Protein AF-0000000074485846 (afdb_homodimer)

Radius of gyration: 20.58 Å; Cα contacts (8 Å, |Δi|>4): 455; chains: 2; bounding box: 49×65×48 Å

Nearest PDB structures (foldseek):
  3ls1-assembly2_B  TM=1.974E-01  e=5.807E+00  Synechocystis sp. PCC 6803
  3ls1-assembly2_B  TM=1.988E-01  e=5.344E+00  Synechocystis sp. PCC 6803

Sequence (366 aa):
MVKEVTTKDNSEIVRFLRVGREAIFKAYTVAGTPKAINGLTEFRTAAMEQCPEAWKELEDTTAASRIPEGFSDVQAWTARGEEMFDTIYNRSATRLKTILSGIHPDLLPLILSESYGKVLSNGDALDLKDTELVMVAALKVQGGAVSKQVESHRRGAIRMGVSQAEVEAAEFIADQIVVRFVEMVKEVTTKDNSEIVRFLRVGREAIFKAYTVAGTPKAINGLTEFRTAAMEQCPEAWKELEDTTAASRIPEGFSDVQAWTARGEEMFDTIYNRSATRLKTILSGIHPDLLPLILSESYGKVLSNGDALDLKDTELVMVAALKVQGGAVSKQVESHRRGAIRMGVSQAEVEAAEFIADQIVVRFVE

Solvent-accessible surface area (backbone atoms only — not comparable to full-atom values): 18642 Å² total; per-residue (Å²): 110,70,74,71,43,64,77,51,57,60,71,55,39,29,49,50,51,47,35,52,53,47,48,45,56,56,37,20,52,55,54,1,42,60,56,27,51,52,51,33,46,53,50,48,53,52,34,51,73,70,38,43,66,36,45,49,50,45,58,75,73,51,69,62,77,76,69,72,89,46,47,66,49,53,52,52,26,28,50,45,5,46,53,49,49,41,59,40,41,45,92,48,29,67,59,51,51,52,52,38,40,68,56,36,53,46,48,41,61,43,44,29,34,49,44,26,11,60,44,52,55,47,46,85,69,43,43,58,45,58,42,30,48,46,49,28,24,56,36,50,53,69,40,76,90,41,45,69,58,26,52,49,34,46,54,16,19,44,69,60,66,39,49,70,67,57,52,50,49,39,47,49,52,25,53,54,49,41,54,63,66,75,94,110,69,75,71,44,65,78,48,57,59,70,57,38,28,49,50,51,47,33,52,53,47,49,45,58,56,38,21,54,55,52,2,43,60,56,28,52,53,50,34,47,52,50,47,52,50,36,51,72,73,40,44,66,37,44,49,50,45,58,74,73,53,69,62,77,77,71,72,90,46,45,66,49,53,52,52,27,27,51,46,6,45,53,50,50,39,58,39,41,46,92,48,28,66,60,52,50,52,50,37,41,67,55,36,53,46,47,40,60,44,43,29,34,48,44,27,11,59,46,50,56,47,46,85,69,42,42,57,45,58,42,31,48,46,49,27,26,57,35,51,52,69,40,75,89,41,45,69,59,27,52,50,33,47,55,16,18,43,68,60,66,40,50,71,66,56,53,51,48,40,47,50,55,25,52,54,49,41,54,63,66,75,94

pLDDT: mean 93.31, std 8.8, range [35.97, 98.5]

Structure (mmCIF, N/CA/C/O backbone):
data_AF-0000000074485846-model_v1
#
loop_
_entity.id
_entity.type
_entity.pdbx_description
1 p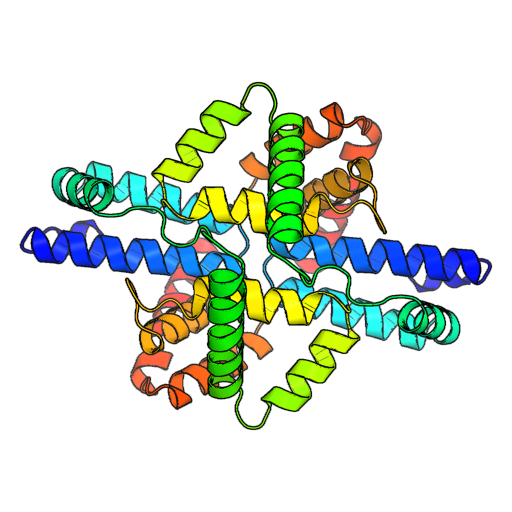olymer 'Carboxymuconolactone decarboxylase-like domain-containing protein'
#
loop_
_atom_site.group_PDB
_atom_site.id
_atom_site.type_symbol
_atom_site.label_atom_id
_atom_site.label_alt_id
_atom_site.label_comp_id
_atom_site.label_asym_id
_atom_site.label_entity_id
_atom_site.label_seq_id
_atom_site.pdbx_PDB_ins_code
_atom_site.Cartn_x
_atom_site.Cartn_y
_atom_site.Cartn_z
_atom_site.occupancy
_atom_site.B_iso_or_equiv
_atom_site.auth_seq_id
_atom_site.auth_comp_id
_atom_site.auth_asym_id
_atom_site.auth_atom_id
_atom_site.pdbx_PDB_model_num
ATOM 1 N N . MET A 1 1 ? -5.312 -15.352 -20.469 1 70.5 1 MET A N 1
ATOM 2 C CA . MET A 1 1 ? -4.203 -16.078 -19.844 1 70.5 1 MET A CA 1
ATOM 3 C C . MET A 1 1 ? -4.691 -17.344 -19.172 1 70.5 1 MET A C 1
ATOM 5 O O . MET A 1 1 ? -4.168 -18.438 -19.422 1 70.5 1 MET A O 1
ATOM 9 N N . VAL A 1 2 ? -5.734 -17.312 -18.406 1 68.06 2 VAL A N 1
ATOM 10 C CA . VAL A 1 2 ? -6.238 -18.469 -17.688 1 68.06 2 VAL A CA 1
ATOM 11 C C . VAL A 1 2 ? -6.727 -19.531 -18.688 1 68.06 2 VAL A C 1
ATOM 13 O O . VAL A 1 2 ? -6.426 -20.719 -18.547 1 68.06 2 VAL A O 1
ATOM 16 N N . LYS A 1 3 ? -7.379 -19.062 -19.719 1 72.06 3 LYS A N 1
ATOM 17 C CA . LYS A 1 3 ? -7.902 -19.984 -20.719 1 72.06 3 LYS A CA 1
ATOM 18 C C . LYS A 1 3 ? -6.777 -20.766 -21.391 1 72.06 3 LYS A C 1
ATOM 20 O O . LYS A 1 3 ? -6.941 -21.953 -21.688 1 72.06 3 LYS A O 1
ATOM 25 N N . GLU A 1 4 ? -5.633 -20.141 -21.5 1 73.12 4 GLU A N 1
ATOM 26 C CA . GLU A 1 4 ? -4.523 -20.766 -22.219 1 73.12 4 GLU A CA 1
ATOM 27 C C . GLU A 1 4 ? -3.871 -21.859 -21.375 1 73.12 4 GLU A C 1
ATOM 29 O O . GLU A 1 4 ? -3.307 -22.812 -21.922 1 73.12 4 GLU A O 1
ATOM 34 N N . VAL A 1 5 ? -3.996 -21.781 -20.078 1 76.38 5 VAL A N 1
ATOM 35 C CA . VAL A 1 5 ? -3.312 -22.719 -19.188 1 76.38 5 VAL A CA 1
ATOM 36 C C . VAL A 1 5 ? -4.203 -23.938 -18.938 1 76.38 5 VAL A C 1
ATOM 38 O O . VAL A 1 5 ? -3.725 -24.969 -18.484 1 76.38 5 VAL A O 1
ATOM 41 N N . THR A 1 6 ? -5.363 -23.891 -19.375 1 78.12 6 THR A N 1
ATOM 42 C CA . THR A 1 6 ? -6.312 -24.953 -19.062 1 78.12 6 THR A CA 1
ATOM 43 C C . THR A 1 6 ? -6.023 -26.203 -19.891 1 78.12 6 THR A C 1
ATOM 45 O O . THR A 1 6 ? -6.637 -27.25 -19.672 1 78.12 6 THR A O 1
ATOM 48 N N . THR A 1 7 ? -5.07 -26.062 -20.609 1 74.06 7 THR A N 1
ATOM 49 C CA . THR A 1 7 ? -4.707 -27.234 -21.406 1 74.06 7 THR A CA 1
ATOM 50 C C . THR A 1 7 ? -3.648 -28.078 -20.703 1 74.06 7 THR A C 1
ATOM 52 O O . THR A 1 7 ? -3.307 -29.172 -21.156 1 74.06 7 THR A O 1
ATOM 55 N N . LYS A 1 8 ? -3.299 -27.734 -19.562 1 81.75 8 LYS A N 1
ATOM 56 C CA . LYS A 1 8 ? -2.26 -28.406 -18.797 1 81.75 8 LYS A CA 1
ATOM 57 C C . LYS A 1 8 ? -2.867 -29.312 -17.734 1 81.75 8 LYS A C 1
ATOM 59 O O . LYS A 1 8 ? -4.086 -29.344 -17.562 1 81.75 8 LYS A O 1
ATOM 64 N N . ASP A 1 9 ? -2.041 -30.094 -17.234 1 86.5 9 AS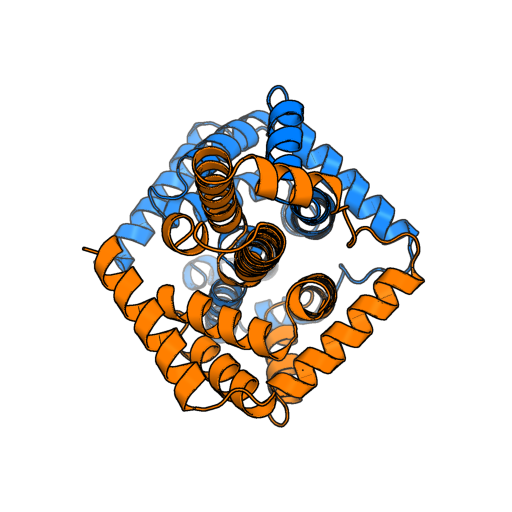P A N 1
ATOM 65 C CA . ASP A 1 9 ? -2.51 -30.906 -16.125 1 86.5 9 ASP A CA 1
ATOM 66 C C . ASP A 1 9 ? -2.906 -30.047 -14.938 1 86.5 9 ASP A C 1
ATOM 68 O O . ASP A 1 9 ? -2.516 -28.875 -14.859 1 86.5 9 ASP A O 1
ATOM 72 N N . ASN A 1 10 ? -3.715 -30.562 -14.125 1 89 10 ASN A N 1
ATOM 73 C CA . ASN A 1 10 ? -4.328 -29.828 -13.031 1 89 10 ASN A CA 1
ATOM 74 C C . ASN A 1 10 ? -3.273 -29.234 -12.094 1 89 10 ASN A C 1
ATOM 76 O O . ASN A 1 10 ? -3.416 -28.094 -11.633 1 89 10 ASN A O 1
ATOM 80 N N . SER A 1 11 ? -2.215 -30.016 -11.844 1 90.38 11 SER A N 1
ATOM 81 C CA . SER A 1 11 ? -1.17 -29.562 -10.938 1 90.38 11 SER A CA 1
ATOM 82 C C . SER A 1 11 ? -0.471 -28.312 -11.492 1 90.38 11 SER A C 1
ATOM 84 O O . SER A 1 11 ? -0.111 -27.406 -10.734 1 90.38 11 SER A O 1
ATOM 86 N N . GLU A 1 12 ? -0.355 -28.281 -12.742 1 92.38 12 GLU A N 1
ATOM 87 C CA . GLU A 1 12 ? 0.269 -27.141 -13.398 1 92.38 12 GLU A CA 1
ATOM 88 C C . GLU A 1 12 ? -0.651 -25.922 -13.367 1 92.38 12 GLU A C 1
ATOM 90 O O . GLU A 1 12 ? -0.185 -24.781 -13.234 1 92.38 12 GLU A O 1
ATOM 95 N N . ILE A 1 13 ? -1.937 -26.172 -13.555 1 94.94 13 ILE A N 1
ATOM 96 C CA . ILE A 1 13 ? -2.904 -25.094 -13.508 1 94.94 13 ILE A CA 1
ATOM 97 C C . ILE A 1 13 ? -2.93 -24.484 -12.109 1 94.94 13 ILE A C 1
ATOM 99 O O . ILE A 1 13 ? -2.922 -23.25 -11.953 1 94.94 13 ILE A O 1
ATOM 103 N N . VAL A 1 14 ? -2.893 -25.312 -11.094 1 96.5 14 VAL A N 1
ATOM 104 C CA . VAL A 1 14 ? -2.91 -24.844 -9.711 1 96.5 14 VAL A CA 1
ATOM 105 C C . VAL A 1 14 ? -1.665 -24 -9.438 1 96.5 14 VAL A C 1
ATOM 107 O O . VAL A 1 14 ? -1.748 -22.953 -8.797 1 96.5 14 VAL A O 1
ATOM 110 N N . ARG A 1 15 ? -0.553 -24.484 -9.938 1 94.69 15 ARG A N 1
ATOM 111 C CA . ARG A 1 15 ? 0.684 -23.734 -9.758 1 94.69 15 ARG A CA 1
ATOM 112 C C . ARG A 1 15 ? 0.602 -22.375 -10.438 1 94.69 15 ARG A C 1
ATOM 114 O O . ARG A 1 15 ? 1.011 -21.359 -9.859 1 94.69 15 ARG A O 1
ATOM 121 N N . PHE A 1 16 ? 0.062 -22.375 -11.664 1 94.88 16 PHE A N 1
ATOM 122 C CA . PHE A 1 16 ? -0.12 -21.125 -12.398 1 94.88 16 PHE A CA 1
ATOM 123 C C . PHE A 1 16 ? -1.014 -20.172 -11.617 1 94.88 16 PHE A C 1
ATOM 125 O O . PHE A 1 16 ? -0.704 -18.984 -11.492 1 94.88 16 PHE A O 1
ATOM 132 N N . LEU A 1 17 ? -2.07 -20.656 -11.094 1 97 17 LEU A N 1
ATOM 133 C CA . LEU A 1 17 ? -3.014 -19.828 -10.344 1 97 17 LEU A CA 1
ATOM 134 C C . LEU A 1 17 ? -2.373 -19.297 -9.07 1 97 17 LEU A C 1
ATOM 136 O O . LEU A 1 17 ? -2.586 -18.141 -8.711 1 97 17 LEU A O 1
ATOM 140 N N . ARG A 1 18 ? -1.585 -20.125 -8.445 1 97.19 18 ARG A N 1
ATOM 141 C CA . ARG A 1 18 ? -0.922 -19.734 -7.207 1 97.19 18 ARG A CA 1
ATOM 142 C C . ARG A 1 18 ? 0.069 -18.609 -7.457 1 97.19 18 ARG A C 1
ATOM 144 O O . ARG A 1 18 ? 0.065 -17.594 -6.742 1 97.19 18 ARG A O 1
ATOM 151 N N . VAL A 1 19 ? 0.835 -18.719 -8.508 1 96.88 19 VAL A N 1
ATOM 152 C CA . VAL A 1 19 ? 1.854 -17.734 -8.852 1 96.88 19 VAL A CA 1
ATOM 153 C C . VAL A 1 19 ? 1.186 -16.453 -9.344 1 96.88 19 VAL A C 1
ATOM 155 O O . VAL A 1 19 ? 1.565 -15.359 -8.938 1 96.88 19 VAL A O 1
ATOM 158 N N . GLY A 1 20 ? 0.189 -16.594 -10.172 1 96.69 20 GLY A N 1
ATOM 159 C CA . GLY A 1 20 ? -0.531 -15.438 -10.68 1 96.69 20 GLY A CA 1
ATOM 160 C C . GLY A 1 20 ? -1.223 -14.641 -9.594 1 96.69 20 GLY A C 1
ATOM 161 O O . GLY A 1 20 ? -1.132 -13.406 -9.57 1 96.69 20 GLY A O 1
ATOM 162 N N . ARG A 1 21 ? -1.886 -15.344 -8.688 1 97.94 21 ARG A N 1
ATOM 163 C CA . ARG A 1 21 ? -2.564 -14.695 -7.566 1 97.94 21 ARG A CA 1
ATOM 164 C C . ARG A 1 21 ? -1.571 -13.945 -6.688 1 97.94 21 ARG A C 1
ATOM 166 O O . ARG A 1 21 ? -1.832 -12.805 -6.281 1 97.94 21 ARG A O 1
ATOM 173 N N . GLU A 1 22 ? -0.448 -14.539 -6.473 1 98.12 22 GLU A N 1
ATOM 174 C CA . GLU A 1 22 ? 0.584 -13.922 -5.648 1 98.12 22 GLU A CA 1
ATOM 175 C C . GLU A 1 22 ? 1.186 -12.703 -6.34 1 98.12 22 GLU A C 1
ATOM 177 O O . GLU A 1 22 ? 1.478 -11.695 -5.691 1 98.12 22 GLU A O 1
ATOM 182 N N . ALA A 1 23 ? 1.355 -12.781 -7.633 1 97.88 23 ALA A N 1
ATOM 183 C CA . ALA A 1 23 ? 1.906 -11.664 -8.391 1 97.88 23 ALA A CA 1
ATOM 184 C C . ALA A 1 23 ? 1.012 -10.43 -8.273 1 97.88 23 ALA A C 1
ATOM 186 O O . ALA A 1 23 ? 1.493 -9.328 -7.992 1 97.88 23 ALA A O 1
ATOM 187 N N . ILE A 1 24 ? -0.252 -10.633 -8.445 1 97.81 24 ILE A N 1
ATOM 188 C CA . ILE A 1 24 ? -1.198 -9.523 -8.352 1 97.81 24 ILE A CA 1
ATOM 189 C C . ILE A 1 24 ? -1.234 -9 -6.918 1 97.81 24 ILE A C 1
ATOM 191 O O . ILE A 1 24 ? -1.237 -7.785 -6.695 1 97.81 24 ILE A O 1
ATOM 195 N N . PHE A 1 25 ? -1.202 -9.945 -6.008 1 98.44 25 PHE A N 1
ATOM 196 C CA . PHE A 1 25 ? -1.209 -9.586 -4.594 1 98.44 25 PHE A CA 1
ATOM 197 C C . PHE A 1 25 ? -0.006 -8.711 -4.254 1 98.44 25 PHE A C 1
ATOM 199 O O . PHE A 1 25 ? -0.15 -7.672 -3.609 1 98.44 25 PHE A O 1
ATOM 206 N N . LYS A 1 26 ? 1.17 -9.023 -4.707 1 98.25 26 LYS A N 1
ATOM 207 C CA . LYS A 1 26 ? 2.393 -8.289 -4.391 1 98.25 26 LYS A CA 1
ATOM 208 C C . LYS A 1 26 ? 2.391 -6.914 -5.043 1 98.25 26 LYS A C 1
ATOM 210 O O . LYS A 1 26 ? 2.996 -5.973 -4.523 1 98.25 26 LYS A O 1
ATOM 215 N N . ALA A 1 27 ? 1.638 -6.816 -6.125 1 96.94 27 ALA A N 1
ATOM 216 C CA . ALA A 1 27 ? 1.605 -5.562 -6.867 1 96.94 27 ALA A CA 1
ATOM 217 C C . ALA A 1 27 ? 0.884 -4.473 -6.074 1 96.94 27 ALA A C 1
ATOM 219 O O . ALA A 1 27 ? 0.996 -3.287 -6.391 1 96.94 27 ALA A O 1
ATOM 220 N N . TYR A 1 28 ? 0.146 -4.816 -5.031 1 96.62 28 TYR A N 1
ATOM 221 C CA . TYR A 1 28 ? -0.61 -3.807 -4.297 1 96.62 28 TYR A CA 1
ATOM 222 C C . TYR A 1 28 ? 0.322 -2.789 -3.65 1 96.62 28 TYR A C 1
ATOM 224 O O . TYR A 1 28 ? -0.061 -1.638 -3.434 1 96.62 28 TYR A O 1
ATOM 232 N N . THR A 1 29 ? 1.644 -3.197 -3.373 1 97.5 29 THR A N 1
ATOM 233 C CA . THR A 1 29 ? 2.6 -2.318 -2.709 1 97.5 29 THR A CA 1
ATOM 234 C C . THR A 1 29 ? 2.908 -1.101 -3.576 1 97.5 29 THR A C 1
ATOM 236 O O . THR A 1 29 ? 3.166 -0.012 -3.059 1 97.5 29 THR A O 1
ATOM 239 N N . VAL A 1 30 ? 2.781 -1.316 -4.918 1 97.38 30 VAL A N 1
ATOM 240 C CA . VAL A 1 30 ? 3.176 -0.209 -5.785 1 97.38 30 VAL A CA 1
ATOM 241 C C . VAL A 1 30 ? 1.946 0.355 -6.496 1 97.38 30 VAL A C 1
ATOM 243 O O . VAL A 1 30 ? 1.912 1.537 -6.844 1 97.38 30 VAL A O 1
ATOM 246 N N . ALA A 1 31 ? 0.892 -0.439 -6.645 1 95.44 31 ALA A N 1
ATOM 247 C CA . ALA A 1 31 ? -0.274 0.005 -7.402 1 95.44 31 ALA A CA 1
ATOM 248 C C . ALA A 1 31 ? -1.366 0.528 -6.477 1 95.44 31 ALA A C 1
ATOM 250 O O . ALA A 1 31 ? -2.291 1.213 -6.918 1 95.44 31 ALA A O 1
ATOM 251 N N . GLY A 1 32 ? -1.304 0.159 -5.16 1 96.62 32 GLY A N 1
ATOM 252 C CA . GLY A 1 32 ? -2.344 0.511 -4.207 1 96.62 32 GLY A CA 1
ATOM 253 C C . GLY A 1 32 ? -3.369 -0.59 -4.008 1 96.62 32 GLY A C 1
ATOM 254 O O . GLY A 1 32 ? -3.625 -1.378 -4.922 1 96.62 32 GLY A O 1
ATOM 255 N N . THR A 1 33 ? -4.02 -0.574 -2.867 1 97.56 33 THR A N 1
ATOM 256 C CA . THR A 1 33 ? -4.891 -1.652 -2.418 1 97.56 33 THR A CA 1
ATOM 257 C C . THR A 1 33 ? -6.113 -1.772 -3.324 1 97.56 33 THR A C 1
ATOM 259 O O . THR A 1 33 ? -6.488 -2.875 -3.729 1 97.56 33 THR A O 1
ATOM 262 N N . PRO A 1 34 ? -6.785 -0.707 -3.764 1 97.12 34 PRO A N 1
ATOM 263 C CA . PRO A 1 34 ? -8.016 -0.828 -4.551 1 97.12 34 PRO A CA 1
ATOM 264 C C . PRO A 1 34 ? -7.793 -1.552 -5.879 1 97.12 34 PRO A C 1
ATOM 266 O O . PRO A 1 34 ? -8.57 -2.436 -6.242 1 97.12 34 PRO A O 1
ATOM 269 N N . LYS A 1 35 ? -6.723 -1.2 -6.531 1 95.62 35 LYS A N 1
ATOM 270 C CA . LYS A 1 35 ? -6.469 -1.834 -7.82 1 95.62 35 LYS A CA 1
ATOM 271 C C . LYS A 1 35 ? -6.086 -3.303 -7.645 1 95.62 35 LYS A C 1
ATOM 273 O O . LYS A 1 35 ? -6.414 -4.137 -8.492 1 95.62 35 LYS A O 1
ATOM 278 N N . ALA A 1 36 ? -5.375 -3.582 -6.605 1 96.62 36 ALA A N 1
ATOM 279 C CA . ALA A 1 36 ? -5.07 -4.98 -6.309 1 96.62 36 ALA A CA 1
ATOM 280 C C . ALA A 1 36 ? -6.348 -5.773 -6.047 1 96.62 36 ALA A C 1
ATOM 282 O O . ALA A 1 36 ? -6.492 -6.902 -6.523 1 96.62 36 ALA A O 1
ATOM 283 N N . ILE A 1 37 ? -7.23 -5.207 -5.238 1 97.81 37 ILE A N 1
ATOM 284 C CA . ILE A 1 37 ? -8.508 -5.863 -4.969 1 97.81 37 ILE A CA 1
ATOM 285 C C . ILE A 1 37 ? -9.219 -6.152 -6.285 1 97.81 37 ILE A C 1
ATOM 287 O O . ILE A 1 37 ? -9.68 -7.273 -6.52 1 97.81 37 ILE A O 1
ATOM 291 N N . ASN A 1 38 ? -9.297 -5.172 -7.137 1 96.5 38 ASN A N 1
ATOM 292 C CA . ASN A 1 38 ? -9.984 -5.328 -8.414 1 96.5 38 ASN A CA 1
ATOM 293 C C . ASN A 1 38 ? -9.32 -6.395 -9.281 1 96.5 38 ASN A C 1
ATOM 295 O O . ASN A 1 38 ? -10 -7.227 -9.883 1 96.5 38 ASN A O 1
ATOM 299 N N . GLY A 1 39 ? -7.988 -6.34 -9.367 1 96.62 39 GLY A N 1
ATOM 300 C CA . GLY A 1 39 ? -7.258 -7.332 -10.141 1 96.62 39 GLY A CA 1
ATOM 301 C C . GLY A 1 39 ? -7.445 -8.742 -9.625 1 96.62 39 GLY A C 1
ATOM 302 O O . GLY A 1 39 ? -7.676 -9.672 -10.406 1 96.62 39 GLY A O 1
ATOM 303 N N . LEU A 1 40 ? -7.363 -8.898 -8.328 1 98 40 LEU A N 1
ATOM 304 C CA . LEU A 1 40 ? -7.527 -10.211 -7.707 1 98 40 LEU A CA 1
ATOM 305 C C . LEU A 1 40 ? -8.945 -10.727 -7.898 1 98 40 LEU A C 1
ATOM 307 O O . LEU A 1 40 ? -9.148 -11.93 -8.117 1 98 40 LEU A O 1
ATOM 311 N N . THR A 1 41 ? -9.898 -9.812 -7.793 1 97.56 41 THR A N 1
ATOM 312 C CA . THR A 1 41 ? -11.289 -10.188 -7.992 1 97.56 41 THR A CA 1
ATOM 313 C C . THR A 1 41 ? -11.516 -10.711 -9.406 1 97.56 41 THR A C 1
ATOM 315 O O . THR A 1 41 ? -12.141 -11.758 -9.594 1 97.56 41 THR A O 1
ATOM 318 N N . GLU A 1 42 ? -11.031 -9.984 -10.383 1 96.31 42 GLU A N 1
ATOM 319 C CA . GLU A 1 42 ? -11.164 -10.422 -11.766 1 96.31 42 GLU A CA 1
ATOM 320 C C . GLU A 1 42 ? -10.445 -11.75 -12 1 96.31 42 GLU A C 1
ATOM 322 O O . GLU A 1 42 ? -10.938 -12.602 -12.742 1 96.31 42 GLU A O 1
ATOM 327 N N . PHE A 1 43 ? -9.258 -11.898 -11.453 1 97 43 PHE A N 1
ATOM 328 C CA . PHE A 1 43 ? -8.484 -13.133 -11.578 1 97 43 PHE A CA 1
ATOM 329 C C . PHE A 1 43 ? -9.258 -14.312 -11.016 1 97 43 PHE A C 1
ATOM 331 O O . PHE A 1 43 ? -9.344 -15.367 -11.648 1 97 43 PHE A O 1
ATOM 338 N N . ARG A 1 44 ? -9.789 -14.148 -9.805 1 97.31 44 ARG A N 1
ATOM 339 C CA . ARG A 1 44 ? -10.586 -15.188 -9.18 1 97.31 44 ARG A CA 1
ATOM 340 C C . ARG A 1 44 ? -11.805 -15.539 -10.039 1 97.31 44 ARG A C 1
ATOM 342 O O . ARG A 1 44 ? -12.117 -16.719 -10.234 1 97.31 44 ARG A O 1
ATOM 349 N N . THR A 1 45 ? -12.477 -14.516 -10.508 1 96.94 45 THR A N 1
ATOM 350 C CA . THR A 1 45 ? -13.656 -14.734 -11.336 1 96.94 45 THR A CA 1
ATOM 351 C C . THR A 1 45 ? -13.305 -15.547 -12.578 1 96.94 45 THR A C 1
ATOM 353 O O . THR A 1 45 ? -13.992 -16.516 -12.898 1 96.94 45 THR A O 1
ATOM 356 N N . ALA A 1 46 ? -12.273 -15.188 -13.25 1 96.19 46 ALA A N 1
ATOM 357 C CA . ALA A 1 46 ? -11.828 -15.906 -14.438 1 96.19 46 ALA A CA 1
ATOM 358 C C . ALA A 1 46 ? -11.445 -17.344 -14.109 1 96.19 46 ALA A C 1
ATOM 360 O O . ALA A 1 46 ? -11.781 -18.266 -14.852 1 96.19 46 ALA A O 1
ATOM 361 N N . ALA A 1 47 ? -10.742 -17.531 -13.008 1 96.19 47 ALA A N 1
ATOM 362 C CA . ALA A 1 47 ? -10.312 -18.859 -12.602 1 96.19 47 ALA A CA 1
ATOM 363 C C . ALA A 1 47 ? -11.516 -19.75 -12.273 1 96.19 47 ALA A C 1
ATOM 365 O O . ALA A 1 47 ? -11.562 -20.906 -12.672 1 96.19 47 ALA A O 1
ATOM 366 N N . MET A 1 48 ? -12.438 -19.172 -11.57 1 95.44 48 MET A N 1
ATOM 367 C CA . MET A 1 48 ? -13.625 -19.922 -11.18 1 95.44 48 MET A CA 1
ATOM 368 C C . MET A 1 48 ? -14.445 -20.328 -12.406 1 95.44 48 MET A C 1
ATOM 370 O O . MET A 1 48 ? -15.078 -21.375 -12.414 1 95.44 48 MET A O 1
ATOM 374 N N . GLU A 1 49 ? -14.406 -19.562 -13.406 1 95.44 49 GLU A N 1
ATOM 375 C CA . GLU A 1 49 ? -15.148 -19.828 -14.633 1 95.44 49 GLU A CA 1
ATOM 376 C C . GLU A 1 49 ? -14.422 -20.859 -15.492 1 95.44 49 GLU A C 1
ATOM 378 O O . GLU A 1 49 ? -15.055 -21.75 -16.078 1 95.44 49 GLU A O 1
ATOM 383 N N . GLN A 1 50 ? -13.141 -20.812 -15.586 1 94.31 50 GLN A N 1
ATOM 384 C CA . GLN A 1 50 ? -12.398 -21.562 -16.594 1 94.31 50 GLN A CA 1
ATOM 385 C C . GLN A 1 50 ? -11.781 -22.828 -15.977 1 94.31 50 GLN A C 1
ATOM 387 O O . GLN A 1 50 ? -11.562 -23.812 -16.672 1 94.31 50 GLN A O 1
ATOM 392 N N . CYS A 1 51 ? -11.477 -22.797 -14.703 1 94.5 51 CYS A N 1
ATOM 393 C CA . CYS A 1 51 ? -10.828 -23.922 -14.039 1 94.5 51 CYS A CA 1
ATOM 394 C C . CYS A 1 51 ? -11.273 -24.031 -12.586 1 94.5 51 CYS A C 1
ATOM 396 O O . CYS A 1 51 ? -10.438 -24.016 -11.672 1 94.5 51 CYS A O 1
ATOM 398 N N . PRO A 1 52 ? -12.516 -24.281 -12.32 1 94.75 52 PRO A N 1
ATOM 399 C CA . PRO A 1 52 ? -13.086 -24.25 -10.969 1 94.75 52 PRO A CA 1
ATOM 400 C C . PRO A 1 52 ? -12.461 -25.281 -10.047 1 94.75 52 PRO A C 1
ATOM 402 O O . PRO A 1 52 ? -12.281 -25.031 -8.852 1 94.75 52 PRO A O 1
ATOM 405 N N . GLU A 1 53 ? -12.125 -26.375 -10.547 1 95.25 53 GLU A N 1
ATOM 406 C CA . GLU A 1 53 ? -11.547 -27.406 -9.711 1 95.25 53 GLU A CA 1
ATOM 407 C C . GLU A 1 53 ? -10.148 -27.016 -9.227 1 95.25 53 GLU A C 1
ATOM 409 O O . GLU A 1 53 ? -9.805 -27.219 -8.062 1 95.25 53 GLU A O 1
ATOM 414 N N . ALA A 1 54 ? -9.344 -26.469 -10.148 1 96.56 54 ALA A N 1
ATOM 415 C CA . ALA A 1 54 ? -8 -26.016 -9.797 1 96.56 54 ALA A CA 1
ATOM 416 C C . ALA A 1 54 ? -8.062 -24.875 -8.789 1 96.56 54 ALA A C 1
ATOM 418 O O . ALA A 1 54 ? -7.258 -24.828 -7.852 1 96.56 54 ALA A O 1
ATOM 419 N N . TRP A 1 55 ? -8.969 -23.984 -9.016 1 96.94 55 TRP A N 1
ATOM 420 C CA . TRP A 1 55 ? -9.117 -22.875 -8.078 1 96.94 55 TRP A CA 1
ATOM 421 C C . TRP A 1 55 ? -9.523 -23.375 -6.699 1 96.94 55 TRP A C 1
ATOM 423 O O . TRP A 1 55 ? -8.984 -22.922 -5.688 1 96.94 55 TRP A O 1
ATOM 433 N N . LYS A 1 56 ? -10.43 -24.281 -6.668 1 96.56 56 LYS A N 1
ATOM 434 C CA . LYS A 1 56 ? -10.867 -24.859 -5.398 1 96.56 56 LYS A CA 1
ATOM 435 C C . LYS A 1 56 ? -9.703 -25.531 -4.676 1 96.56 56 LYS A C 1
ATOM 437 O O . LYS A 1 56 ? -9.547 -25.375 -3.463 1 96.56 56 LYS A O 1
ATOM 442 N N . GLU A 1 57 ? -9.023 -26.25 -5.375 1 97.19 57 GLU A N 1
ATOM 443 C CA . GLU A 1 57 ? -7.848 -26.891 -4.793 1 97.19 57 GLU A CA 1
ATOM 444 C C . GLU A 1 57 ? -6.883 -25.859 -4.215 1 97.19 57 GLU A C 1
ATOM 446 O O . GLU A 1 57 ? -6.363 -26.031 -3.113 1 97.19 57 GLU A O 1
ATOM 451 N N . LEU A 1 58 ? -6.617 -24.797 -5 1 97.38 58 LEU A N 1
ATOM 452 C CA . LEU A 1 58 ? -5.758 -23.719 -4.523 1 97.38 58 LEU A CA 1
ATOM 453 C C . LEU A 1 58 ? -6.281 -23.141 -3.213 1 97.38 58 LEU A C 1
ATOM 455 O O . LEU A 1 58 ? -5.523 -22.969 -2.256 1 97.38 58 LEU A O 1
ATOM 459 N N . GLU A 1 59 ? -7.52 -22.828 -3.143 1 96.31 59 GLU A N 1
ATOM 460 C CA . GLU A 1 59 ? -8.133 -22.25 -1.959 1 96.31 59 GLU A CA 1
ATOM 461 C C . GLU A 1 59 ? -8.055 -23.188 -0.764 1 96.31 59 GLU A C 1
ATOM 463 O O . GLU A 1 59 ? -7.781 -22.75 0.358 1 96.31 59 GLU A O 1
ATOM 468 N N . ASP A 1 60 ? -8.211 -24.422 -1.016 1 96 60 ASP A N 1
ATOM 469 C CA . ASP A 1 60 ? -8.227 -25.422 0.045 1 96 60 ASP A CA 1
ATOM 470 C C . ASP A 1 60 ? -6.824 -25.656 0.608 1 96 60 ASP A C 1
ATOM 472 O O . ASP A 1 60 ? -6.672 -26.062 1.757 1 96 60 ASP A O 1
ATOM 476 N N . THR A 1 61 ? -5.859 -25.359 -0.217 1 95.12 61 THR A N 1
ATOM 477 C CA . THR A 1 61 ? -4.508 -25.734 0.183 1 95.12 61 THR A CA 1
ATOM 478 C C . THR A 1 61 ? -3.695 -24.5 0.566 1 95.12 61 THR A C 1
ATOM 480 O O . THR A 1 61 ? -2.5 -24.594 0.849 1 95.12 61 THR A O 1
ATOM 483 N N . THR A 1 62 ? -4.273 -23.375 0.489 1 95.5 62 THR A N 1
ATOM 484 C CA . THR A 1 62 ? -3.566 -22.156 0.839 1 95.5 62 THR A CA 1
ATOM 485 C C . THR A 1 62 ? -4.219 -21.469 2.041 1 95.5 62 THR A C 1
ATOM 487 O O . THR A 1 62 ? -5.426 -21.234 2.041 1 95.5 62 THR A O 1
ATOM 490 N N . ALA A 1 63 ? -3.469 -21.203 3.033 1 94.31 63 ALA A N 1
ATOM 491 C CA . ALA A 1 63 ? -3.916 -20.5 4.234 1 94.31 63 ALA A CA 1
ATOM 492 C C . ALA A 1 63 ? -3.178 -19.188 4.406 1 94.31 63 ALA A C 1
ATOM 494 O O . ALA A 1 63 ? -2.139 -18.953 3.779 1 94.31 63 ALA A O 1
ATOM 495 N N . ALA A 1 64 ? -3.797 -18.312 5.203 1 94.44 64 ALA A N 1
ATOM 496 C CA . ALA A 1 64 ? -3.096 -17.078 5.543 1 94.44 64 ALA A CA 1
ATOM 497 C C . ALA A 1 64 ? -1.748 -17.375 6.195 1 94.44 64 ALA A C 1
ATOM 499 O O . ALA A 1 64 ? -1.642 -18.266 7.039 1 94.44 64 ALA A O 1
ATOM 500 N N . SER A 1 65 ? -0.75 -16.703 5.758 1 93.94 65 SER A N 1
ATOM 501 C CA . SER A 1 65 ? 0.596 -17.016 6.227 1 93.94 65 SER A CA 1
ATOM 502 C C . SER A 1 65 ? 1.308 -15.766 6.727 1 93.94 65 SER A C 1
ATOM 504 O O . SER A 1 65 ? 2.424 -15.844 7.242 1 93.94 65 SER A O 1
ATOM 506 N N . ARG A 1 66 ? 0.621 -14.656 6.664 1 95.12 66 ARG A N 1
ATOM 507 C CA . ARG A 1 66 ? 1.28 -13.406 7.035 1 95.12 66 ARG A CA 1
ATOM 508 C C . ARG A 1 66 ? 0.616 -12.773 8.258 1 95.12 66 ARG A C 1
ATOM 510 O O . ARG A 1 66 ? 0.474 -11.555 8.328 1 95.12 66 ARG A O 1
ATOM 517 N N . ILE A 1 67 ? 0.093 -13.516 9.047 1 95.62 67 ILE A N 1
ATOM 518 C CA . ILE A 1 67 ? -0.378 -13.141 10.375 1 95.62 67 ILE A CA 1
ATOM 519 C C . ILE A 1 67 ? 0.654 -13.547 11.422 1 95.62 67 ILE A C 1
ATOM 521 O O . ILE A 1 67 ? 0.901 -14.734 11.633 1 95.62 67 ILE A O 1
ATOM 525 N N . PRO A 1 68 ? 1.233 -12.523 12.062 1 96.62 68 PRO A N 1
ATOM 526 C CA . PRO A 1 68 ? 2.281 -12.867 13.031 1 96.62 68 PRO A CA 1
ATOM 527 C C . PRO A 1 68 ? 1.732 -13.555 14.273 1 96.62 68 PRO A C 1
ATOM 529 O O . PRO A 1 68 ? 0.717 -13.125 14.828 1 96.62 68 PRO A O 1
ATOM 532 N N . GLU A 1 69 ? 2.4 -14.578 14.719 1 95.62 69 GLU A N 1
ATOM 533 C CA . GLU A 1 69 ? 2.033 -15.305 15.93 1 95.62 69 GLU A CA 1
ATOM 534 C C . GLU A 1 69 ? 2.773 -14.758 17.141 1 95.62 69 GLU A C 1
ATOM 536 O O . GLU A 1 69 ? 2.385 -15.016 18.281 1 95.62 69 GLU A O 1
ATOM 541 N N . GLY A 1 70 ? 3.795 -14.039 16.969 1 97.5 70 GLY A N 1
ATOM 542 C CA . GLY A 1 70 ? 4.602 -13.391 17.984 1 97.5 70 GLY A CA 1
ATOM 543 C C . GLY A 1 70 ? 5.484 -12.281 17.438 1 97.5 70 GLY A C 1
ATOM 544 O O . GLY A 1 70 ? 5.535 -12.07 16.219 1 97.5 70 GLY A O 1
ATOM 545 N N . PHE A 1 71 ? 6.133 -11.656 18.391 1 97.69 71 PHE A N 1
ATOM 546 C CA . PHE A 1 71 ? 6.953 -10.516 17.984 1 97.69 71 PHE A CA 1
ATOM 547 C C . PHE A 1 71 ? 8.148 -10.977 17.156 1 97.69 71 PHE A C 1
ATOM 549 O O . PHE A 1 71 ? 8.641 -10.242 16.312 1 97.69 71 PHE A O 1
ATOM 556 N N . SER A 1 72 ? 8.617 -12.156 17.406 1 97.69 72 SER A N 1
ATOM 557 C CA . SER A 1 72 ? 9.742 -12.711 16.656 1 97.69 72 SER A CA 1
ATOM 558 C C . SER A 1 72 ? 9.414 -12.797 15.164 1 97.69 72 SER A C 1
ATOM 560 O O . SER A 1 72 ? 10.297 -12.641 14.32 1 97.69 72 SER A O 1
ATOM 562 N N . ASP A 1 73 ? 8.172 -13.102 14.789 1 97.38 73 ASP A N 1
ATOM 563 C CA . ASP A 1 73 ? 7.762 -13.109 13.383 1 97.38 73 ASP A CA 1
ATOM 564 C C . ASP A 1 73 ? 7.93 -11.734 12.758 1 97.38 73 ASP A C 1
ATOM 566 O O . ASP A 1 73 ? 8.453 -11.609 11.648 1 97.38 73 ASP A O 1
ATOM 570 N N . VAL A 1 74 ? 7.492 -10.734 13.5 1 96.94 74 VAL A N 1
ATOM 571 C CA . VAL A 1 74 ? 7.582 -9.352 13.039 1 96.94 74 VAL A CA 1
ATOM 572 C C . VAL A 1 74 ? 9.047 -8.977 12.805 1 96.94 74 VAL A C 1
ATOM 574 O O . VAL A 1 74 ? 9.383 -8.383 11.773 1 96.94 74 VAL A O 1
ATOM 577 N N . GLN A 1 75 ? 9.875 -9.336 13.742 1 97.81 75 GLN A N 1
ATOM 578 C CA . GLN A 1 75 ? 11.297 -9.047 13.648 1 97.81 75 GLN A CA 1
ATOM 579 C C . GLN A 1 75 ? 11.93 -9.789 12.477 1 97.81 75 GLN A C 1
ATOM 581 O O . GLN A 1 75 ? 12.734 -9.219 11.734 1 97.81 75 GLN A O 1
ATOM 586 N N . ALA A 1 76 ? 11.594 -11.023 12.328 1 97.81 76 ALA A N 1
ATOM 587 C CA . ALA A 1 76 ? 12.141 -11.836 11.242 1 97.81 76 ALA A CA 1
ATOM 588 C C . ALA A 1 76 ? 11.727 -11.273 9.875 1 97.81 76 ALA A C 1
ATOM 590 O O . ALA A 1 76 ? 12.539 -11.227 8.953 1 97.81 76 ALA A O 1
ATOM 591 N N . TRP A 1 77 ? 10.477 -10.906 9.75 1 97.06 77 TRP A N 1
ATOM 592 C CA . TRP A 1 77 ? 9.992 -10.336 8.492 1 97.06 77 TRP A CA 1
ATOM 593 C C . TRP A 1 77 ? 10.688 -9.016 8.195 1 97.06 77 TRP A C 1
ATOM 595 O O . TRP A 1 77 ? 11.07 -8.758 7.051 1 97.06 77 TRP A O 1
ATOM 605 N N . THR A 1 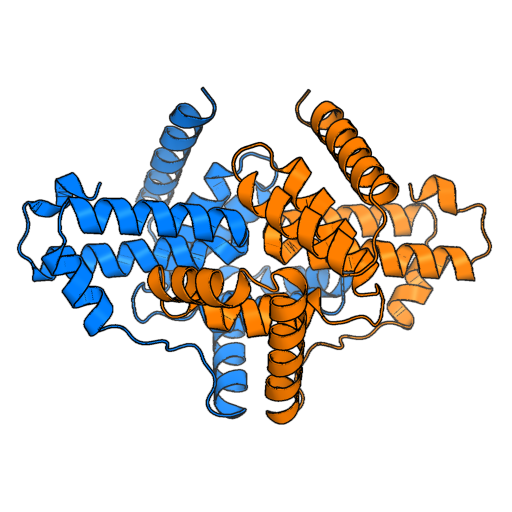78 ? 10.828 -8.203 9.227 1 97.19 78 THR A N 1
ATOM 606 C CA . THR A 1 78 ? 11.523 -6.938 9.023 1 97.19 78 THR A CA 1
ATOM 607 C C . THR A 1 78 ? 12.961 -7.168 8.578 1 97.19 78 THR A C 1
ATOM 609 O O . THR A 1 78 ? 13.461 -6.477 7.688 1 97.19 78 THR A O 1
ATOM 612 N N . ALA A 1 79 ? 13.609 -8.133 9.18 1 98 79 ALA A N 1
ATOM 613 C CA . ALA A 1 79 ? 14.992 -8.453 8.836 1 98 79 ALA A CA 1
ATOM 614 C C . ALA A 1 79 ? 15.117 -8.906 7.387 1 98 79 ALA A C 1
ATOM 616 O O . ALA A 1 79 ? 16.016 -8.477 6.668 1 98 79 ALA A O 1
ATOM 617 N N . ARG A 1 80 ? 14.273 -9.703 6.953 1 97.06 80 ARG A N 1
ATOM 618 C CA . ARG A 1 80 ? 14.367 -10.164 5.57 1 97.06 80 ARG A CA 1
ATOM 619 C C . ARG A 1 80 ? 14.008 -9.047 4.598 1 97.06 80 ARG A C 1
ATOM 621 O O . ARG A 1 80 ? 14.539 -8.992 3.484 1 97.06 80 ARG A O 1
ATOM 628 N N . GLY A 1 81 ? 13.055 -8.172 5.016 1 97.25 81 GLY A N 1
ATOM 629 C CA . GLY A 1 81 ? 12.766 -7.004 4.203 1 97.25 81 GLY A CA 1
ATOM 630 C C . GLY A 1 81 ? 13.969 -6.102 4 1 97.25 81 GLY A C 1
ATOM 631 O O . GLY A 1 81 ? 14.211 -5.625 2.889 1 97.25 81 GLY A O 1
ATOM 632 N N . GLU A 1 82 ? 14.688 -5.914 5.066 1 97.56 82 GLU A N 1
ATOM 633 C CA . GLU A 1 82 ? 15.898 -5.102 4.992 1 97.56 82 GLU A CA 1
ATOM 634 C C . GLU A 1 82 ? 16.938 -5.746 4.082 1 97.56 82 GLU A C 1
ATOM 636 O O . GLU A 1 82 ? 17.609 -5.059 3.301 1 97.56 82 GLU A O 1
ATOM 641 N N . GLU A 1 83 ? 17.094 -7.012 4.207 1 96.88 83 GLU A N 1
ATOM 642 C CA . GLU A 1 83 ? 18.047 -7.738 3.369 1 96.88 83 GLU A CA 1
ATOM 643 C C . GLU A 1 83 ? 17.688 -7.617 1.892 1 96.88 83 GLU A C 1
ATOM 645 O O . GLU A 1 83 ? 18.547 -7.383 1.05 1 96.88 83 GLU A O 1
ATOM 650 N N . MET A 1 84 ? 16.422 -7.824 1.611 1 96.12 84 MET A N 1
ATOM 651 C CA . MET A 1 84 ? 15.992 -7.715 0.221 1 96.12 84 MET A CA 1
ATOM 652 C C . MET A 1 84 ? 16.203 -6.297 -0.303 1 96.12 84 MET A C 1
ATOM 654 O O . MET A 1 84 ? 16.672 -6.105 -1.423 1 96.12 84 MET A O 1
ATOM 658 N N . PHE A 1 85 ? 15.812 -5.301 0.499 1 97.75 85 PHE A N 1
ATOM 659 C CA . PHE A 1 85 ? 15.992 -3.898 0.136 1 97.75 85 PHE A CA 1
ATOM 660 C C . PHE A 1 85 ? 17.453 -3.607 -0.192 1 97.75 85 PHE A C 1
ATOM 662 O O . PHE A 1 85 ? 17.75 -3.012 -1.229 1 97.75 85 PHE A O 1
ATOM 669 N N . ASP A 1 86 ? 18.328 -4.059 0.628 1 96.69 86 ASP A N 1
ATOM 670 C CA . ASP A 1 86 ? 19.766 -3.83 0.447 1 96.69 86 ASP A CA 1
ATOM 671 C C . ASP A 1 86 ? 20.266 -4.527 -0.81 1 96.69 86 ASP A C 1
ATOM 673 O O . ASP A 1 86 ? 21.156 -4.016 -1.493 1 96.69 86 ASP A O 1
ATOM 677 N N . THR A 1 87 ? 19.75 -5.664 -1.082 1 93.31 87 THR A N 1
ATOM 678 C CA . THR A 1 87 ? 20.141 -6.398 -2.281 1 93.31 87 THR A CA 1
ATOM 679 C C . THR A 1 87 ? 19.688 -5.664 -3.537 1 93.31 87 THR A C 1
ATOM 681 O O . THR A 1 87 ? 20.453 -5.508 -4.488 1 93.31 87 THR A O 1
ATOM 684 N N . ILE A 1 88 ? 18.5 -5.195 -3.531 1 93.88 88 ILE A N 1
ATOM 685 C CA . ILE A 1 88 ? 17.906 -4.551 -4.691 1 93.88 88 ILE A CA 1
ATOM 686 C C . ILE A 1 88 ? 18.625 -3.234 -4.98 1 93.88 88 ILE A C 1
ATOM 688 O O . ILE A 1 88 ? 18.938 -2.932 -6.137 1 93.88 88 ILE A O 1
ATOM 692 N N . TYR A 1 89 ? 18.906 -2.535 -3.986 1 95.06 89 TYR A N 1
ATOM 693 C CA . TYR A 1 89 ? 19.375 -1.174 -4.215 1 95.06 89 TYR A CA 1
ATOM 694 C C . TYR A 1 89 ? 20.891 -1.086 -4.062 1 95.06 89 TYR A C 1
ATOM 696 O O . TYR A 1 89 ? 21.516 -0.139 -4.543 1 95.06 89 TYR A O 1
ATOM 704 N N . ASN A 1 90 ? 21.438 -2.021 -3.367 1 93.81 90 ASN A N 1
ATOM 705 C CA . ASN A 1 90 ? 22.875 -2.195 -3.268 1 93.81 90 ASN A CA 1
ATOM 706 C C . ASN A 1 90 ? 23.578 -0.887 -2.904 1 93.81 90 ASN A C 1
ATOM 708 O O . ASN A 1 90 ? 23.344 -0.328 -1.832 1 93.81 90 ASN A O 1
ATOM 712 N N . ARG A 1 91 ? 24.281 -0.28 -3.887 1 91.69 91 ARG A N 1
ATOM 713 C CA . ARG A 1 91 ? 25.125 0.885 -3.625 1 91.69 91 ARG A CA 1
ATOM 714 C C . ARG A 1 91 ? 24.266 2.105 -3.279 1 91.69 91 ARG A C 1
ATOM 716 O O . ARG A 1 91 ? 24.734 3.014 -2.588 1 91.69 91 ARG A O 1
ATOM 723 N N . SER A 1 92 ? 23 2.094 -3.746 1 94.12 92 SER A N 1
ATOM 724 C CA . SER A 1 92 ? 22.141 3.248 -3.525 1 94.12 92 SER A CA 1
ATOM 725 C C . SER A 1 92 ? 21.297 3.068 -2.273 1 94.12 92 SER A C 1
ATOM 727 O O . SER A 1 92 ? 20.5 3.953 -1.916 1 94.12 92 SER A O 1
ATOM 729 N N . ALA A 1 93 ? 21.453 1.968 -1.604 1 96.19 93 ALA A N 1
ATOM 730 C CA . ALA A 1 93 ? 20.562 1.623 -0.493 1 96.19 93 ALA A CA 1
ATOM 731 C C . ALA A 1 93 ? 20.641 2.672 0.613 1 96.19 93 ALA A C 1
ATOM 733 O O . ALA A 1 93 ? 19.609 3.15 1.095 1 96.19 93 ALA A O 1
ATOM 734 N N . THR A 1 94 ? 21.812 3.053 1.02 1 96.62 94 THR A N 1
ATOM 735 C CA . THR A 1 94 ? 22 4.004 2.109 1 96.62 94 THR A CA 1
ATOM 736 C C . THR A 1 94 ? 21.406 5.359 1.754 1 96.62 94 THR A C 1
ATOM 738 O O . THR A 1 94 ? 20.719 5.973 2.574 1 96.62 94 THR A O 1
ATOM 741 N N . ARG A 1 95 ? 21.688 5.793 0.594 1 96.31 95 ARG A N 1
ATOM 742 C CA . ARG A 1 95 ? 21.141 7.07 0.136 1 96.31 95 ARG A CA 1
ATOM 743 C C . ARG A 1 95 ? 19.609 7.039 0.104 1 96.31 95 ARG A C 1
ATOM 745 O O . ARG A 1 95 ? 18.953 7.984 0.542 1 96.31 95 ARG A O 1
ATOM 752 N N . LEU A 1 96 ? 19.031 6.008 -0.454 1 96.44 96 LEU A N 1
ATOM 753 C CA . LEU A 1 96 ? 17.578 5.883 -0.54 1 96.44 96 LEU A CA 1
ATOM 754 C C . LEU A 1 96 ? 16.953 5.836 0.851 1 96.44 96 LEU A C 1
ATOM 756 O O . LEU A 1 96 ? 15.898 6.422 1.081 1 96.44 96 LEU A O 1
ATOM 760 N N . LYS A 1 97 ? 17.594 5.113 1.751 1 97.75 97 LYS A N 1
ATOM 761 C CA . LYS A 1 97 ? 17.109 5.07 3.125 1 97.75 97 LYS A CA 1
ATOM 762 C C . LYS A 1 97 ? 17.094 6.461 3.752 1 97.75 97 LYS A C 1
ATOM 764 O O . LYS A 1 97 ? 16.156 6.824 4.457 1 97.75 97 LYS A O 1
ATOM 769 N N . THR A 1 98 ? 18.094 7.234 3.508 1 96.88 98 THR A N 1
ATOM 770 C CA . THR A 1 98 ? 18.188 8.602 4.016 1 96.88 98 THR A CA 1
ATOM 771 C C . THR A 1 98 ? 17.062 9.461 3.438 1 96.88 98 THR A C 1
ATOM 773 O O . THR A 1 98 ? 16.422 10.219 4.164 1 96.88 98 THR A O 1
ATOM 776 N N . ILE A 1 99 ? 16.812 9.32 2.148 1 96.19 99 ILE A N 1
ATOM 777 C CA . ILE A 1 99 ? 15.781 10.094 1.474 1 96.19 99 ILE A CA 1
ATOM 778 C C . ILE A 1 99 ? 14.414 9.734 2.057 1 96.19 99 ILE A C 1
ATOM 780 O O . ILE A 1 99 ? 13.648 10.625 2.438 1 96.19 99 ILE A O 1
ATOM 784 N N . LEU A 1 100 ? 14.141 8.469 2.168 1 97.69 100 LEU A N 1
ATOM 785 C CA . LEU A 1 100 ? 12.844 8 2.648 1 97.69 100 LEU A CA 1
ATOM 786 C C . LEU A 1 100 ? 12.609 8.445 4.09 1 97.69 100 LEU A C 1
ATOM 788 O O . LEU A 1 100 ? 11.5 8.859 4.441 1 97.69 100 LEU A O 1
ATOM 792 N N . SER A 1 101 ? 13.648 8.383 4.906 1 96.62 101 SER A N 1
ATOM 793 C CA . SER A 1 101 ? 13.539 8.797 6.301 1 96.62 101 SER A CA 1
ATOM 794 C C . SER A 1 101 ? 13.344 10.305 6.414 1 96.62 101 SER A C 1
ATOM 796 O O . SER A 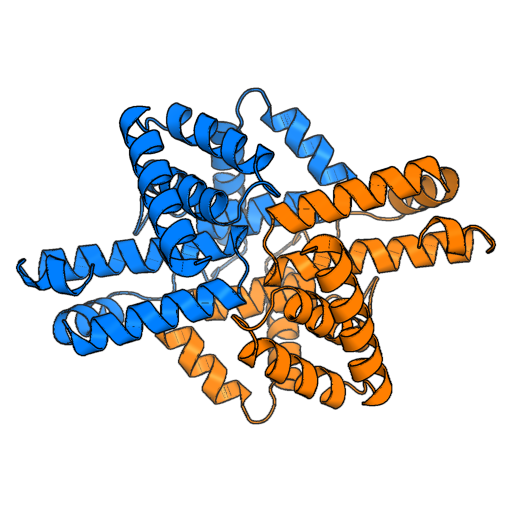1 101 ? 12.734 10.789 7.371 1 96.62 101 SER A O 1
ATOM 798 N N . GLY A 1 102 ? 13.805 11.016 5.449 1 95.5 102 GLY A N 1
ATOM 799 C CA . GLY A 1 102 ? 13.742 12.469 5.473 1 95.5 102 GLY A CA 1
ATOM 800 C C . GLY A 1 102 ? 12.391 13.008 5.047 1 95.5 102 GLY A C 1
ATOM 801 O O . GLY A 1 102 ? 11.992 14.102 5.469 1 95.5 102 GLY A O 1
ATOM 802 N N . ILE A 1 103 ? 11.664 12.32 4.25 1 97.06 103 ILE A N 1
ATOM 803 C CA . ILE A 1 103 ? 10.406 12.852 3.736 1 97.06 103 ILE A CA 1
ATOM 804 C C . ILE A 1 103 ? 9.281 12.562 4.73 1 97.06 103 ILE A C 1
ATOM 806 O O . ILE A 1 103 ? 8.32 13.328 4.828 1 97.06 103 ILE A O 1
ATOM 810 N N . HIS A 1 104 ? 9.359 11.539 5.465 1 98 104 HIS A N 1
ATOM 811 C CA . HIS A 1 104 ? 8.453 11.18 6.551 1 98 104 HIS A CA 1
ATOM 812 C C . HIS A 1 104 ? 9.078 10.133 7.469 1 98 104 HIS A C 1
ATOM 814 O O . HIS A 1 104 ? 9.547 9.094 7.004 1 98 104 HIS A O 1
ATOM 820 N N . PRO A 1 105 ? 8.992 10.32 8.75 1 97.5 105 PRO A N 1
ATOM 821 C CA . PRO A 1 105 ? 9.758 9.445 9.641 1 97.5 105 PRO A CA 1
ATOM 822 C C . PRO A 1 105 ? 9.227 8.016 9.664 1 97.5 105 PRO A C 1
ATOM 824 O O . PRO A 1 105 ? 9.969 7.086 10.008 1 97.5 105 PRO A O 1
ATOM 827 N N . ASP A 1 106 ? 8.008 7.766 9.297 1 98 106 ASP A N 1
ATOM 828 C CA . ASP A 1 106 ? 7.426 6.43 9.367 1 98 106 ASP A CA 1
ATOM 829 C C . ASP A 1 106 ? 7.535 5.719 8.016 1 98 106 ASP A C 1
ATOM 831 O O . ASP A 1 106 ? 7.23 4.527 7.914 1 98 106 ASP A O 1
ATOM 835 N N . LEU A 1 107 ? 7.941 6.406 6.969 1 98.25 107 LEU A N 1
ATOM 836 C CA . LEU A 1 107 ? 7.883 5.852 5.621 1 98.25 107 LEU A CA 1
ATOM 837 C C . LEU A 1 107 ? 8.859 4.688 5.473 1 98.25 107 LEU A C 1
ATOM 839 O O . LEU A 1 107 ? 8.453 3.584 5.094 1 98.25 107 LEU A O 1
ATOM 843 N N . LEU A 1 108 ? 10.094 4.898 5.828 1 97.75 108 LEU A N 1
ATOM 844 C CA . LEU A 1 108 ? 11.102 3.854 5.652 1 97.75 108 LEU A CA 1
ATOM 845 C C . LEU A 1 108 ? 10.766 2.631 6.5 1 97.75 108 LEU A C 1
ATOM 847 O O . LEU A 1 108 ? 10.75 1.506 5.992 1 97.75 108 LEU A O 1
ATOM 851 N N . PRO A 1 109 ? 10.453 2.799 7.77 1 96.88 109 PRO A N 1
ATOM 852 C CA . PRO A 1 109 ? 10.102 1.621 8.562 1 96.88 109 PRO A CA 1
ATOM 853 C C . PRO A 1 109 ? 8.93 0.834 7.977 1 96.88 109 PRO A C 1
ATOM 855 O O . PRO A 1 109 ? 8.945 -0.4 7.992 1 96.88 109 PRO A O 1
ATOM 858 N N . LEU A 1 110 ? 7.965 1.495 7.469 1 96.94 110 LEU A N 1
ATOM 859 C CA . LEU A 1 110 ? 6.805 0.821 6.895 1 96.94 110 LEU A CA 1
ATOM 860 C C . LEU A 1 110 ? 7.184 0.085 5.613 1 96.94 110 LEU A C 1
ATOM 862 O O . LEU A 1 110 ? 6.762 -1.054 5.398 1 96.94 110 LEU A O 1
ATOM 866 N N . ILE A 1 111 ? 7.949 0.758 4.785 1 97.81 111 ILE A N 1
ATOM 867 C CA . ILE A 1 111 ? 8.391 0.132 3.541 1 97.81 111 ILE A CA 1
ATOM 868 C C . ILE A 1 111 ? 9.18 -1.138 3.855 1 97.81 111 ILE A C 1
ATOM 870 O O . ILE A 1 111 ? 8.914 -2.197 3.281 1 97.81 111 ILE A O 1
ATOM 874 N N . LEU A 1 112 ? 10.094 -1.096 4.797 1 97.5 112 LEU A N 1
ATOM 875 C CA . LEU A 1 112 ? 10.969 -2.225 5.105 1 97.5 112 LEU A CA 1
ATOM 876 C C . LEU A 1 112 ? 10.18 -3.35 5.77 1 97.5 112 LEU A C 1
ATOM 878 O O . LEU A 1 112 ? 10.336 -4.52 5.414 1 97.5 112 LEU A O 1
ATOM 882 N N . SER A 1 113 ? 9.367 -3.014 6.672 1 96.25 113 SER A N 1
ATOM 883 C CA . SER A 1 113 ? 8.688 -4.043 7.453 1 96.25 113 SER A CA 1
ATOM 884 C C . SER A 1 113 ? 7.477 -4.59 6.703 1 96.25 113 SER A C 1
ATOM 886 O O . SER A 1 113 ? 7.254 -5.801 6.676 1 96.25 113 SER A O 1
ATOM 888 N N . GLU A 1 114 ? 6.684 -3.689 6.086 1 95.31 114 GLU A N 1
ATOM 889 C CA . GLU A 1 114 ? 5.402 -4.109 5.523 1 95.31 114 GLU A CA 1
ATOM 890 C C . GLU A 1 114 ? 5.543 -4.488 4.051 1 95.31 114 GLU A C 1
ATOM 892 O O . GLU A 1 114 ? 5.262 -5.625 3.668 1 95.31 114 GLU A O 1
ATOM 897 N N . SER A 1 115 ? 6.07 -3.602 3.258 1 97.06 115 SER A N 1
ATOM 898 C CA . SER A 1 115 ? 6.16 -3.867 1.826 1 97.06 115 SER A CA 1
ATOM 899 C C . SER A 1 115 ? 7.207 -4.934 1.524 1 97.06 115 SER A C 1
ATOM 901 O O . SER A 1 115 ? 6.883 -5.988 0.969 1 97.06 115 SER A O 1
ATOM 903 N N . TYR A 1 116 ? 8.406 -4.68 1.979 1 98 116 TYR A N 1
ATOM 904 C CA . TYR A 1 116 ? 9.484 -5.625 1.677 1 98 116 TYR A CA 1
ATOM 905 C C . TYR A 1 116 ? 9.43 -6.824 2.611 1 98 116 TYR A C 1
ATOM 907 O O . TYR A 1 116 ? 9.523 -7.973 2.166 1 98 116 TYR A O 1
ATOM 915 N N . GLY A 1 117 ? 9.305 -6.648 3.855 1 97.31 117 GLY A N 1
ATOM 916 C CA . GLY A 1 117 ? 9.391 -7.699 4.855 1 97.31 117 GLY A CA 1
ATOM 917 C C . GLY A 1 117 ? 8.242 -8.688 4.781 1 97.31 117 GLY A C 1
ATOM 918 O O . GLY A 1 117 ? 8.461 -9.883 4.555 1 97.31 117 GLY A O 1
ATOM 919 N N . LYS A 1 118 ? 7.047 -8.211 4.867 1 96.25 118 LYS A N 1
ATOM 920 C CA . LYS A 1 118 ? 5.871 -9.078 4.938 1 96.25 118 LYS A CA 1
ATOM 921 C C . LYS A 1 118 ? 5.457 -9.562 3.553 1 96.25 118 LYS A C 1
ATOM 923 O O . LYS A 1 118 ? 4.984 -10.688 3.4 1 96.25 118 LYS A O 1
ATOM 928 N N . VAL A 1 119 ? 5.727 -8.789 2.545 1 97.94 119 VAL A N 1
ATOM 929 C CA . VAL A 1 119 ? 5.07 -9.086 1.273 1 97.94 119 VAL A CA 1
ATOM 930 C C . VAL A 1 119 ? 6.117 -9.508 0.24 1 97.94 119 VAL A C 1
ATOM 932 O O . VAL A 1 119 ? 6.168 -10.672 -0.166 1 97.94 119 VAL A O 1
ATOM 935 N N . LEU A 1 120 ? 7.02 -8.672 -0.09 1 98 120 LEU A N 1
ATOM 936 C CA . LEU A 1 120 ? 7.859 -8.875 -1.268 1 98 120 LEU A CA 1
ATOM 937 C C . LEU A 1 120 ? 8.914 -9.938 -1.007 1 98 120 LEU A C 1
ATOM 939 O O . LEU A 1 120 ? 9.289 -10.688 -1.914 1 98 120 LEU A O 1
ATOM 943 N N . SER A 1 121 ? 9.375 -10.062 0.185 1 97.44 121 SER A N 1
ATOM 944 C CA . SER A 1 121 ? 10.453 -10.992 0.476 1 97.44 121 SER A CA 1
ATOM 945 C C . SER A 1 121 ? 9.906 -12.391 0.773 1 97.44 121 SER A C 1
ATOM 947 O O . SER A 1 121 ? 10.68 -13.328 0.989 1 97.44 121 SER A O 1
ATOM 949 N N . ASN A 1 122 ? 8.609 -12.523 0.88 1 96.94 122 ASN A N 1
ATOM 950 C CA . ASN A 1 122 ? 8.031 -13.852 0.99 1 96.94 122 ASN A CA 1
ATOM 951 C C . ASN A 1 122 ? 8.125 -14.617 -0.328 1 96.94 122 ASN A C 1
ATOM 953 O O . ASN A 1 122 ? 7.449 -14.273 -1.299 1 96.94 122 ASN A O 1
ATOM 957 N N . GLY A 1 123 ? 8.977 -15.68 -0.346 1 95.75 123 GLY A N 1
ATOM 958 C CA . GLY A 1 123 ? 9.266 -16.391 -1.582 1 95.75 123 GLY A CA 1
ATOM 959 C C . GLY A 1 123 ? 8.516 -17.703 -1.707 1 95.75 123 GLY A C 1
ATOM 960 O O . GLY A 1 123 ? 8.875 -18.547 -2.523 1 95.75 123 GLY A O 1
ATOM 961 N N . ASP A 1 124 ? 7.441 -17.875 -0.935 1 95.38 124 ASP A N 1
ATOM 962 C CA . ASP A 1 124 ? 6.766 -19.172 -0.878 1 95.38 124 ASP A CA 1
ATOM 963 C C . ASP A 1 124 ? 6.09 -19.5 -2.207 1 95.38 124 ASP A C 1
ATOM 965 O O . ASP A 1 124 ? 6.246 -20.609 -2.734 1 95.38 124 ASP A O 1
ATOM 969 N N . ALA A 1 125 ? 5.301 -18.562 -2.762 1 96.12 125 ALA A N 1
ATOM 970 C CA . ALA A 1 125 ? 4.559 -18.797 -4 1 96.12 125 ALA A CA 1
ATOM 971 C C . ALA A 1 125 ? 5.316 -18.234 -5.203 1 96.12 125 ALA A C 1
ATOM 973 O O . ALA A 1 125 ? 5.168 -18.734 -6.32 1 96.12 125 ALA A O 1
ATOM 974 N N . LEU A 1 126 ? 6.086 -17.25 -5.035 1 95.69 126 LEU A N 1
ATOM 975 C CA . LEU A 1 126 ? 6.848 -16.516 -6.039 1 95.69 126 LEU A CA 1
ATOM 976 C C . LEU A 1 126 ? 8.234 -16.156 -5.516 1 95.69 126 LEU A C 1
ATOM 978 O O . LEU A 1 126 ? 8.359 -15.477 -4.496 1 95.69 126 LEU A O 1
ATOM 982 N N . ASP A 1 127 ? 9.242 -16.641 -6.164 1 95.62 127 ASP A N 1
ATOM 983 C CA . ASP A 1 127 ? 10.586 -16.391 -5.648 1 95.62 127 ASP A CA 1
ATOM 984 C C . ASP A 1 127 ? 10.969 -14.922 -5.801 1 95.62 127 ASP A C 1
ATOM 986 O O . ASP A 1 127 ? 10.211 -14.133 -6.387 1 95.62 127 ASP A O 1
ATOM 990 N N . LEU A 1 128 ? 12.078 -14.57 -5.258 1 94.81 128 LEU A N 1
ATOM 991 C CA . LEU A 1 128 ? 12.445 -13.164 -5.156 1 94.81 128 LEU A CA 1
ATOM 992 C C . LEU A 1 128 ? 12.758 -12.586 -6.531 1 94.81 128 LEU A C 1
ATOM 994 O O . LEU A 1 128 ? 12.445 -11.422 -6.805 1 94.81 128 LEU A O 1
ATOM 998 N N . LYS A 1 129 ? 13.391 -13.406 -7.355 1 94.75 129 LYS A N 1
ATOM 999 C CA . LYS A 1 129 ? 13.695 -12.992 -8.719 1 94.75 129 LYS A CA 1
ATOM 1000 C C . LYS A 1 129 ? 12.43 -12.664 -9.5 1 94.75 129 LYS A C 1
ATOM 1002 O O . LYS A 1 129 ? 12.328 -11.602 -10.125 1 94.75 129 LYS A O 1
ATOM 1007 N N . ASP A 1 130 ? 11.508 -13.539 -9.469 1 95.62 130 ASP A N 1
ATOM 1008 C CA . ASP A 1 130 ? 10.234 -13.336 -10.156 1 95.62 130 ASP A CA 1
ATOM 1009 C C . ASP A 1 130 ? 9.438 -12.195 -9.523 1 95.62 130 ASP A C 1
ATOM 1011 O O . ASP A 1 130 ? 8.734 -11.469 -10.211 1 95.62 130 ASP A O 1
ATOM 1015 N N . THR A 1 131 ? 9.547 -12.047 -8.219 1 97.25 131 THR A N 1
ATOM 1016 C CA . THR A 1 131 ? 8.914 -10.93 -7.527 1 97.25 131 THR A CA 1
ATOM 1017 C C . THR A 1 131 ? 9.406 -9.602 -8.086 1 97.25 131 THR A C 1
ATOM 1019 O O . THR A 1 131 ? 8.609 -8.695 -8.344 1 97.25 131 THR A O 1
ATOM 1022 N N . GLU A 1 132 ? 10.695 -9.461 -8.297 1 96.81 132 GLU A N 1
ATOM 1023 C CA . GLU A 1 132 ? 11.242 -8.219 -8.836 1 96.81 132 GLU A CA 1
ATOM 1024 C C . GLU A 1 132 ? 10.773 -7.973 -10.266 1 96.81 132 GLU A C 1
ATOM 1026 O O . GLU A 1 132 ? 10.562 -6.824 -10.664 1 96.81 132 GLU A O 1
ATOM 1031 N N . LEU A 1 133 ? 10.648 -9.039 -11 1 96.31 133 LEU A N 1
ATOM 1032 C CA . LEU A 1 133 ? 10.117 -8.898 -12.359 1 96.31 133 LEU A CA 1
ATOM 1033 C C . LEU A 1 133 ? 8.68 -8.383 -12.328 1 96.31 133 LEU A C 1
ATOM 1035 O O . LEU A 1 133 ? 8.305 -7.543 -13.148 1 96.31 133 LEU A O 1
ATOM 1039 N N . VAL A 1 134 ? 7.852 -8.859 -11.422 1 96.31 134 VAL A N 1
ATOM 1040 C CA . VAL A 1 134 ? 6.484 -8.391 -11.227 1 96.31 134 VAL A CA 1
ATOM 1041 C C . VAL A 1 134 ? 6.496 -6.902 -10.883 1 96.31 134 VAL A C 1
ATOM 1043 O O . VAL A 1 134 ? 5.68 -6.133 -11.391 1 96.31 134 VAL A O 1
ATOM 1046 N N . MET A 1 135 ? 7.438 -6.5 -10 1 97.06 135 MET A N 1
ATOM 1047 C CA . MET A 1 135 ? 7.539 -5.094 -9.617 1 97.06 135 MET A CA 1
ATOM 1048 C C . MET A 1 135 ? 7.84 -4.219 -10.828 1 97.06 135 MET A C 1
ATOM 1050 O O . MET A 1 135 ? 7.227 -3.166 -11.008 1 97.06 135 MET A O 1
ATOM 1054 N N . VAL A 1 136 ? 8.719 -4.656 -11.672 1 96.81 136 VAL A N 1
ATOM 1055 C CA . VAL A 1 136 ? 9.062 -3.902 -12.867 1 96.81 136 VAL A CA 1
ATOM 1056 C C . VAL A 1 136 ? 7.828 -3.727 -13.75 1 96.81 136 VAL A C 1
ATOM 1058 O O . VAL A 1 136 ? 7.523 -2.615 -14.188 1 96.81 136 VAL A O 1
ATOM 1061 N N . ALA A 1 137 ? 7.121 -4.766 -13.984 1 95.56 137 ALA A N 1
ATOM 1062 C CA . ALA A 1 137 ? 5.941 -4.715 -14.844 1 95.56 137 ALA A CA 1
ATOM 1063 C C . ALA A 1 137 ? 4.855 -3.836 -14.227 1 95.56 137 ALA A C 1
ATOM 1065 O O . ALA A 1 137 ? 4.254 -3.006 -14.922 1 95.56 137 ALA A O 1
ATOM 1066 N N . ALA A 1 138 ? 4.617 -4.035 -12.93 1 95.81 138 ALA A N 1
ATOM 1067 C CA . ALA A 1 138 ? 3.562 -3.314 -12.227 1 95.81 138 ALA A CA 1
ATOM 1068 C C . ALA A 1 138 ? 3.854 -1.816 -12.188 1 95.81 138 ALA A C 1
ATOM 1070 O O . ALA A 1 138 ? 2.934 -0.997 -12.219 1 95.81 138 ALA A O 1
ATOM 1071 N N . LEU A 1 139 ? 5.082 -1.449 -12.117 1 96.56 139 LEU A N 1
ATOM 1072 C CA . LEU A 1 139 ? 5.484 -0.046 -12.125 1 96.56 139 LEU A CA 1
ATOM 1073 C C . LEU A 1 139 ? 5.406 0.527 -13.539 1 96.56 139 LEU A C 1
ATOM 1075 O O . LEU A 1 139 ? 4.922 1.645 -13.734 1 96.56 139 LEU A O 1
ATOM 1079 N N . LYS A 1 140 ? 5.82 -0.242 -14.453 1 94.81 140 LYS A N 1
ATOM 1080 C CA . LYS A 1 140 ? 5.879 0.214 -15.844 1 94.81 140 LYS A CA 1
ATOM 1081 C C . LYS A 1 140 ? 4.492 0.609 -16.344 1 94.81 140 LYS A C 1
ATOM 1083 O O . LYS A 1 140 ? 4.344 1.609 -17.047 1 94.81 140 LYS A O 1
ATOM 1088 N N . VAL A 1 141 ? 3.496 -0.092 -15.984 1 92.44 141 VAL A N 1
ATOM 1089 C CA . VAL A 1 141 ? 2.154 0.133 -16.516 1 92.44 141 VAL A CA 1
ATOM 1090 C C . VAL A 1 141 ? 1.6 1.448 -15.969 1 92.44 141 VAL A C 1
ATOM 1092 O O . VAL A 1 141 ? 0.61 1.973 -16.484 1 92.44 141 VAL A O 1
ATOM 1095 N N . GLN A 1 142 ? 2.188 1.955 -14.953 1 90.38 142 GLN A N 1
ATOM 1096 C CA . GLN A 1 142 ? 1.683 3.172 -14.32 1 90.38 142 GLN A CA 1
ATOM 1097 C C . GLN A 1 142 ? 2.162 4.414 -15.07 1 90.38 142 GLN A C 1
ATOM 1099 O O . GLN A 1 142 ? 1.718 5.527 -14.781 1 90.38 142 GLN A O 1
ATOM 1104 N N . GLY A 1 143 ? 3.154 4.293 -15.953 1 86.5 143 GLY A N 1
ATOM 1105 C CA . GLY A 1 143 ? 3.545 5.387 -16.828 1 86.5 143 GLY A CA 1
ATOM 1106 C C . GLY A 1 143 ? 4.746 6.16 -16.312 1 86.5 143 GLY A C 1
ATOM 1107 O O . GLY A 1 143 ? 5.484 5.672 -15.453 1 86.5 143 GLY A O 1
ATOM 1108 N N . GLY A 1 144 ? 4.914 7.312 -16.812 1 86.12 144 GLY A N 1
ATOM 1109 C CA . GLY A 1 144 ? 6.129 8.094 -16.625 1 86.12 144 GLY A CA 1
ATOM 1110 C C . GLY A 1 144 ? 6.258 8.68 -15.234 1 86.12 144 GLY A C 1
ATOM 1111 O O . GLY A 1 144 ? 7.355 9.039 -14.805 1 86.12 144 GLY A O 1
ATOM 1112 N N . ALA A 1 145 ? 5.188 8.75 -14.562 1 87.19 145 ALA A N 1
ATOM 1113 C CA . ALA A 1 145 ? 5.195 9.422 -13.258 1 87.19 145 ALA A CA 1
ATOM 1114 C C . ALA A 1 145 ? 6.035 8.648 -12.25 1 87.19 145 ALA A C 1
ATOM 1116 O O . ALA A 1 145 ? 6.453 9.195 -11.227 1 87.19 145 ALA A O 1
ATOM 1117 N N . VAL A 1 146 ? 6.312 7.359 -12.555 1 94.5 146 VAL A N 1
ATOM 1118 C CA . VAL A 1 146 ? 7.074 6.555 -11.609 1 94.5 146 VAL A CA 1
ATOM 1119 C C . VAL A 1 146 ? 8.289 5.949 -12.305 1 94.5 146 VAL A C 1
ATOM 1121 O O . VAL A 1 146 ? 8.719 4.844 -11.969 1 94.5 146 VAL A O 1
ATOM 1124 N N . SER A 1 147 ? 8.805 6.645 -13.289 1 94.5 147 SER A N 1
ATOM 1125 C CA . SER A 1 147 ? 9.898 6.152 -14.125 1 94.5 147 SER A CA 1
ATOM 1126 C C . SER A 1 147 ? 11.156 5.895 -13.297 1 94.5 147 SER A C 1
ATOM 1128 O O . SER A 1 147 ? 11.906 4.957 -13.578 1 94.5 147 SER A O 1
ATOM 1130 N N . LYS A 1 148 ? 11.438 6.727 -12.289 1 94.25 148 LYS A N 1
ATOM 1131 C CA . LYS A 1 148 ? 12.609 6.523 -11.445 1 94.25 148 LYS A CA 1
ATOM 1132 C C . LYS A 1 148 ? 12.516 5.199 -10.695 1 94.25 148 LYS A C 1
ATOM 1134 O O . LYS A 1 148 ? 13.516 4.488 -10.555 1 94.25 148 LYS A O 1
ATOM 1139 N N . GLN A 1 149 ? 11.383 4.855 -10.219 1 95.56 149 GLN A N 1
ATOM 1140 C CA . GLN A 1 149 ? 11.188 3.605 -9.492 1 95.56 149 GLN A CA 1
ATOM 1141 C C . GLN A 1 149 ? 11.258 2.406 -10.438 1 95.56 149 GLN A C 1
ATOM 1143 O O . GLN A 1 149 ? 11.734 1.334 -10.047 1 95.56 149 GLN A O 1
ATOM 1148 N N . VAL A 1 150 ? 10.75 2.607 -11.711 1 95.56 150 VAL A N 1
ATOM 1149 C CA . VAL A 1 150 ? 10.906 1.551 -12.711 1 95.56 150 VAL A CA 1
ATOM 1150 C C . VAL A 1 150 ? 12.391 1.233 -12.891 1 95.56 150 VAL A C 1
ATOM 1152 O O . VAL A 1 150 ? 12.789 0.066 -12.875 1 95.56 150 VAL A O 1
ATOM 1155 N N . GLU A 1 151 ? 13.148 2.281 -13.031 1 95 151 GLU A N 1
ATOM 1156 C CA . GLU A 1 151 ? 14.586 2.107 -13.25 1 95 151 GLU A CA 1
ATOM 1157 C C . GLU A 1 151 ? 15.25 1.417 -12.062 1 95 151 GLU A C 1
ATOM 1159 O O . GLU A 1 151 ? 16.094 0.537 -12.242 1 95 151 GLU A O 1
ATOM 1164 N N . SER A 1 152 ? 14.922 1.803 -10.906 1 94.44 152 SER A N 1
ATOM 1165 C CA . SER A 1 152 ? 15.484 1.194 -9.711 1 94.44 152 SER A CA 1
ATOM 1166 C C . SER A 1 152 ? 15.172 -0.297 -9.648 1 94.44 152 SER A C 1
ATOM 1168 O O . SER A 1 152 ? 16.062 -1.108 -9.359 1 94.44 152 SER A O 1
ATOM 1170 N N . HIS A 1 153 ? 13.961 -0.687 -9.93 1 95.88 153 HIS A N 1
ATOM 1171 C CA . HIS A 1 153 ? 13.562 -2.088 -9.852 1 95.88 153 HIS A CA 1
ATOM 1172 C C . HIS A 1 153 ? 14.125 -2.887 -11.023 1 95.88 153 HIS A C 1
ATOM 1174 O O . HIS A 1 153 ? 14.406 -4.078 -10.891 1 95.88 153 HIS A O 1
ATOM 1180 N N . ARG A 1 154 ? 14.258 -2.191 -12.156 1 95.88 154 ARG A N 1
ATOM 1181 C CA . ARG A 1 154 ? 14.953 -2.836 -13.266 1 95.88 154 ARG A CA 1
ATOM 1182 C C . ARG A 1 154 ? 16.359 -3.268 -12.859 1 95.88 154 ARG A C 1
ATOM 1184 O O . ARG A 1 154 ? 16.75 -4.422 -13.062 1 95.88 154 ARG A O 1
ATOM 1191 N N . ARG A 1 155 ? 17.109 -2.348 -12.383 1 95.5 155 ARG A N 1
ATOM 1192 C CA . ARG A 1 155 ? 18.469 -2.643 -11.922 1 95.5 155 ARG A CA 1
ATOM 1193 C C . ARG A 1 155 ? 18.453 -3.703 -10.828 1 95.5 155 ARG A C 1
ATOM 1195 O O . ARG A 1 155 ? 19.312 -4.586 -10.805 1 95.5 155 ARG A O 1
ATOM 1202 N N . GLY A 1 156 ? 17.516 -3.596 -9.898 1 94.94 156 GLY A N 1
ATOM 1203 C CA . GLY A 1 156 ? 17.375 -4.586 -8.844 1 94.94 156 GLY A CA 1
ATOM 1204 C C . GLY A 1 156 ? 17.109 -5.984 -9.367 1 94.94 156 GLY A C 1
ATOM 1205 O O . GLY A 1 156 ? 17.703 -6.953 -8.875 1 94.94 156 GLY A O 1
ATOM 1206 N N . ALA A 1 157 ? 16.25 -6.055 -10.375 1 96.06 157 ALA A N 1
ATOM 1207 C CA . ALA A 1 157 ? 15.938 -7.348 -10.977 1 96.06 157 ALA A CA 1
ATOM 1208 C C . ALA A 1 157 ? 17.188 -7.996 -11.562 1 96.06 157 ALA A C 1
ATOM 1210 O O . ALA A 1 157 ? 17.438 -9.188 -11.359 1 96.06 157 ALA A O 1
ATOM 1211 N N . ILE A 1 158 ? 17.922 -7.211 -12.242 1 95.25 158 ILE A N 1
ATOM 1212 C CA . ILE A 1 158 ? 19.156 -7.707 -12.867 1 95.25 158 ILE A CA 1
ATOM 1213 C C . ILE A 1 158 ? 20.125 -8.164 -11.781 1 95.25 158 ILE A C 1
ATOM 1215 O O . ILE A 1 158 ? 20.734 -9.234 -11.898 1 95.25 158 ILE A O 1
ATOM 1219 N N . ARG A 1 159 ? 20.25 -7.461 -10.742 1 93 159 ARG A N 1
ATOM 1220 C CA . ARG A 1 159 ? 21.125 -7.82 -9.641 1 93 159 ARG A CA 1
ATOM 1221 C C . ARG A 1 159 ? 20.688 -9.125 -8.984 1 93 159 ARG A C 1
ATOM 1223 O O . ARG A 1 159 ? 21.516 -9.891 -8.492 1 93 159 ARG A O 1
ATOM 1230 N N . MET A 1 160 ? 19.406 -9.391 -9.031 1 92.69 160 MET A N 1
ATOM 1231 C CA . MET A 1 160 ? 18.859 -10.594 -8.398 1 92.69 160 MET A CA 1
ATOM 1232 C C . MET A 1 160 ? 18.953 -11.789 -9.336 1 92.69 160 MET A C 1
ATOM 1234 O O . MET A 1 160 ? 18.516 -12.891 -8.992 1 92.69 160 MET A O 1
ATOM 1238 N N . GLY A 1 161 ? 19.422 -11.531 -10.578 1 93.12 161 GLY A N 1
ATOM 1239 C CA . GLY A 1 161 ? 19.688 -12.648 -11.469 1 93.12 161 GLY A CA 1
ATOM 1240 C C . GLY A 1 161 ? 18.719 -12.727 -12.633 1 93.12 161 GLY A C 1
ATOM 1241 O O . GLY A 1 161 ? 18.75 -13.68 -13.414 1 93.12 161 GLY A O 1
ATOM 1242 N N . VAL A 1 162 ? 17.781 -11.781 -12.695 1 95.5 162 VAL A N 1
ATOM 1243 C CA . VAL A 1 162 ? 16.922 -11.719 -13.867 1 95.5 162 VAL A CA 1
ATOM 1244 C C . VAL A 1 162 ? 17.719 -11.281 -15.086 1 95.5 162 VAL A C 1
ATOM 1246 O O . VAL A 1 162 ? 18.531 -10.344 -15.008 1 95.5 162 VAL A O 1
ATOM 1249 N N . SER A 1 163 ? 17.516 -11.938 -16.188 1 96.62 163 SER A N 1
ATOM 1250 C CA . SER A 1 163 ? 18.234 -11.555 -17.391 1 96.62 163 SER A CA 1
ATOM 1251 C C . SER A 1 163 ? 17.688 -10.266 -17.984 1 96.62 163 SER A C 1
ATOM 1253 O O . SER A 1 163 ? 16.5 -9.953 -17.812 1 96.62 163 SER A O 1
ATOM 1255 N N . GLN A 1 164 ? 18.516 -9.617 -18.734 1 96.31 164 GLN A N 1
ATOM 1256 C CA . GLN A 1 164 ? 18.094 -8.414 -19.438 1 96.31 164 GLN A CA 1
ATOM 1257 C C . GLN A 1 164 ? 16.922 -8.719 -20.391 1 96.31 164 GLN A C 1
ATOM 1259 O O . GLN A 1 164 ? 15.992 -7.922 -20.5 1 96.31 164 GLN A O 1
ATOM 1264 N N . ALA A 1 165 ? 17 -9.812 -21.016 1 96.75 165 ALA A N 1
ATOM 1265 C CA . ALA A 1 165 ? 15.953 -10.203 -21.953 1 96.75 165 ALA A CA 1
ATOM 1266 C C . ALA A 1 165 ? 14.617 -10.391 -21.25 1 96.75 165 ALA A C 1
ATOM 1268 O O . ALA A 1 165 ? 13.57 -10 -21.781 1 96.75 165 ALA A O 1
ATOM 1269 N N . GLU A 1 166 ? 14.656 -10.984 -20.125 1 96.12 166 GLU A N 1
ATOM 1270 C CA . GLU A 1 166 ? 13.438 -11.188 -19.359 1 96.12 166 GLU A CA 1
ATOM 1271 C C . GLU A 1 166 ? 12.844 -9.859 -18.891 1 96.12 166 GLU A C 1
ATOM 1273 O O . GLU A 1 166 ? 11.625 -9.672 -18.906 1 96.12 166 GLU A O 1
ATOM 1278 N N . VAL A 1 167 ? 13.695 -8.977 -18.438 1 96.5 167 VAL A N 1
ATOM 1279 C CA . VAL A 1 167 ? 13.242 -7.652 -18.031 1 96.5 167 VAL A CA 1
ATOM 1280 C C . VAL A 1 167 ? 12.586 -6.941 -19.203 1 96.5 167 VAL A C 1
ATOM 1282 O O . VAL A 1 167 ? 11.484 -6.395 -19.062 1 96.5 167 VAL A O 1
ATOM 1285 N N . GLU A 1 168 ? 13.203 -7.004 -20.297 1 95.19 168 GLU A N 1
ATOM 1286 C CA . GLU A 1 168 ? 12.672 -6.352 -21.5 1 95.19 168 GLU A CA 1
ATOM 1287 C C . GLU A 1 168 ? 11.352 -6.973 -21.938 1 95.19 168 GLU A C 1
ATOM 1289 O O . GLU A 1 168 ? 10.453 -6.273 -22.391 1 95.19 168 GLU A O 1
ATOM 1294 N N . ALA A 1 169 ? 11.227 -8.242 -21.812 1 94.56 169 ALA A N 1
ATOM 1295 C CA . ALA A 1 169 ? 9.984 -8.938 -22.141 1 94.56 169 ALA A CA 1
ATOM 1296 C C . ALA A 1 169 ? 8.852 -8.484 -21.219 1 94.56 169 ALA A C 1
ATOM 1298 O O . ALA A 1 169 ? 7.73 -8.242 -21.688 1 94.56 169 ALA A O 1
ATOM 1299 N N . ALA A 1 170 ? 9.148 -8.406 -19.953 1 93.69 170 ALA A N 1
ATOM 1300 C CA . ALA A 1 170 ? 8.148 -7.938 -19 1 93.69 170 ALA A CA 1
ATOM 1301 C C . ALA A 1 170 ? 7.695 -6.516 -19.312 1 93.69 170 ALA A C 1
ATOM 1303 O O . ALA A 1 170 ? 6.504 -6.207 -19.266 1 93.69 170 ALA A O 1
ATOM 1304 N N . GLU A 1 171 ? 8.656 -5.699 -19.672 1 92.94 171 GLU A N 1
ATOM 1305 C CA . GLU A 1 171 ? 8.344 -4.316 -20.031 1 92.94 171 GLU A CA 1
ATOM 1306 C C . GLU A 1 171 ? 7.531 -4.25 -21.312 1 92.94 171 GLU A C 1
ATOM 1308 O O . GLU A 1 171 ? 6.621 -3.43 -21.438 1 92.94 171 GLU A O 1
ATOM 1313 N N . PHE A 1 172 ? 7.848 -5.094 -22.219 1 91.25 172 PHE A N 1
ATOM 1314 C CA . PHE A 1 172 ? 7.113 -5.16 -23.484 1 91.25 172 PHE A CA 1
ATOM 1315 C C . PHE A 1 172 ? 5.66 -5.555 -23.234 1 91.25 172 PHE A C 1
ATOM 1317 O O . PHE A 1 172 ? 4.746 -4.949 -23.797 1 91.25 172 PHE A O 1
ATOM 1324 N N . ILE A 1 173 ? 5.418 -6.527 -22.453 1 89.69 173 ILE A N 1
ATOM 1325 C CA . ILE A 1 173 ? 4.074 -6.98 -22.109 1 89.69 173 ILE A CA 1
ATOM 1326 C C . ILE A 1 173 ? 3.307 -5.844 -21.438 1 89.69 173 ILE A C 1
ATOM 1328 O O . ILE A 1 173 ? 2.141 -5.598 -21.766 1 89.69 173 ILE A O 1
ATOM 1332 N N . ALA A 1 174 ? 3.998 -5.168 -20.484 1 89.88 174 ALA A N 1
ATOM 1333 C CA . ALA A 1 174 ? 3.387 -4.027 -19.812 1 89.88 174 ALA A CA 1
ATOM 1334 C C . ALA A 1 174 ? 2.977 -2.953 -20.812 1 89.88 174 ALA A C 1
ATOM 1336 O O . ALA A 1 174 ? 1.884 -2.387 -20.703 1 89.88 174 ALA A O 1
ATOM 1337 N N . ASP A 1 175 ? 3.801 -2.705 -21.75 1 88.12 175 ASP A N 1
ATOM 1338 C CA . ASP A 1 175 ? 3.516 -1.706 -22.766 1 88.12 175 ASP A CA 1
ATOM 1339 C C . ASP A 1 175 ? 2.301 -2.107 -23.609 1 88.12 175 ASP A C 1
ATOM 1341 O O . ASP A 1 175 ? 1.498 -1.256 -23.984 1 88.12 175 ASP A O 1
ATOM 1345 N N . GLN A 1 176 ? 2.152 -3.373 -23.828 1 85.62 176 GLN A N 1
ATOM 1346 C CA . GLN A 1 176 ? 1.021 -3.863 -24.609 1 85.62 176 GLN A CA 1
ATOM 1347 C C . GLN A 1 176 ? -0.289 -3.697 -23.844 1 85.62 176 GLN A C 1
ATOM 1349 O O . GLN A 1 176 ? -1.332 -3.426 -24.453 1 85.62 176 GLN A O 1
ATOM 1354 N N . ILE A 1 177 ? -0.223 -3.805 -22.609 1 80.25 177 ILE A N 1
ATOM 1355 C CA . ILE A 1 177 ? -1.403 -3.676 -21.75 1 80.25 177 ILE A CA 1
ATOM 1356 C C . ILE A 1 177 ? -1.846 -2.215 -21.703 1 80.25 177 ILE A C 1
ATOM 1358 O O . ILE A 1 177 ? -3.039 -1.918 -21.797 1 80.25 177 ILE A O 1
ATOM 1362 N N . VAL A 1 178 ? -0.881 -1.325 -21.516 1 75.25 178 VAL A N 1
ATOM 1363 C CA . VAL A 1 178 ? -1.176 0.101 -21.422 1 75.25 178 VAL A CA 1
ATOM 1364 C C . VAL A 1 178 ? -1.837 0.577 -22.703 1 75.25 178 VAL A C 1
ATOM 1366 O O . VAL A 1 178 ? -2.805 1.342 -22.672 1 75.25 178 VAL A O 1
ATOM 1369 N N . VAL A 1 179 ? -1.341 0.068 -23.734 1 65.31 179 VAL A N 1
ATOM 1370 C CA . VAL A 1 179 ? -1.886 0.473 -25.031 1 65.31 179 VAL A CA 1
ATOM 1371 C C . VAL A 1 179 ? -3.318 -0.035 -25.172 1 65.31 179 VAL A C 1
ATOM 1373 O O . VAL A 1 179 ? -4.184 0.664 -25.703 1 65.31 179 VAL A O 1
ATOM 1376 N N . ARG A 1 180 ? -3.586 -1.171 -24.656 1 59.09 180 ARG A N 1
ATOM 1377 C CA . ARG A 1 180 ? -4.902 -1.782 -24.797 1 59.09 180 ARG A CA 1
ATOM 1378 C C . ARG A 1 180 ? -5.918 -1.104 -23.875 1 59.09 180 ARG A C 1
ATOM 1380 O O . ARG A 1 180 ? -7.113 -1.069 -24.188 1 59.09 180 ARG A O 1
ATOM 1387 N N . PHE A 1 181 ? -5.465 -0.562 -22.844 1 57.69 181 PHE A N 1
ATOM 1388 C CA . PHE A 1 181 ? -6.434 -0.062 -21.875 1 57.69 181 PHE A CA 1
ATOM 1389 C C . PHE A 1 181 ? -6.434 1.462 -21.844 1 57.69 181 PHE A C 1
ATOM 1391 O O . PHE A 1 181 ? -7.348 2.078 -21.297 1 57.69 181 PHE A O 1
ATOM 1398 N N . VAL A 1 182 ? -5.375 2.182 -22.234 1 47.56 182 VAL A N 1
ATOM 1399 C CA . VAL A 1 182 ? -5.434 3.629 -22.406 1 47.56 182 VAL A CA 1
ATOM 1400 C C . VAL A 1 182 ? -6.125 3.967 -23.734 1 47.56 182 VAL A C 1
ATOM 1402 O O . VAL A 1 182 ? -6.676 5.059 -23.891 1 47.56 182 VAL A O 1
ATOM 1405 N N . GLU A 1 183 ? -6.191 3.062 -24.656 1 35.97 183 GLU A N 1
ATOM 1406 C CA . GLU A 1 183 ? -6.953 3.342 -25.875 1 35.97 183 GLU A CA 1
ATOM 1407 C C . GLU A 1 183 ? -8.445 3.088 -25.656 1 35.97 183 GLU A C 1
ATOM 1409 O O . GLU A 1 183 ? -8.82 2.188 -24.906 1 35.97 183 GLU A O 1
ATOM 1414 N N . MET B 1 1 ? -0.242 25.781 -2.375 1 69.56 1 MET B N 1
ATOM 1415 C CA . MET B 1 1 ? -0.833 25.609 -1.053 1 69.56 1 MET B CA 1
ATOM 1416 C C . MET B 1 1 ? 0.134 26.047 0.04 1 69.56 1 MET B C 1
ATOM 1418 O O . MET B 1 1 ? -0.227 26.844 0.908 1 69.56 1 MET B O 1
ATOM 1422 N N . VAL B 1 2 ? 1.374 25.672 -0.015 1 66.62 2 VAL B N 1
ATOM 1423 C CA . VAL B 1 2 ? 2.348 26.031 1.014 1 66.62 2 VAL B CA 1
ATOM 1424 C C . VAL B 1 2 ? 2.561 27.531 1.027 1 66.62 2 VAL B C 1
ATOM 1426 O O . VAL B 1 2 ? 2.58 28.156 2.094 1 66.62 2 VAL B O 1
ATOM 1429 N N . LYS B 1 3 ? 2.637 28.109 -0.138 1 71.19 3 LYS B N 1
ATOM 1430 C CA . LYS B 1 3 ? 2.85 29.562 -0.253 1 71.19 3 LYS B CA 1
ATOM 1431 C C . LYS B 1 3 ? 1.727 30.328 0.429 1 71.19 3 LYS B C 1
ATOM 1433 O O . LYS B 1 3 ? 1.971 31.375 1.053 1 71.19 3 LYS B O 1
ATOM 1438 N N . GLU B 1 4 ? 0.553 29.75 0.396 1 72.31 4 GLU B N 1
ATOM 1439 C CA . GLU B 1 4 ? -0.609 30.469 0.919 1 72.31 4 GLU B CA 1
ATOM 1440 C C . GLU B 1 4 ? -0.626 30.453 2.445 1 72.31 4 GLU B C 1
ATOM 1442 O O . GLU B 1 4 ? -1.173 31.359 3.074 1 72.31 4 GLU B O 1
ATOM 1447 N N . VAL B 1 5 ? 0.018 29.484 3.045 1 75.81 5 VAL B N 1
ATOM 1448 C CA . VAL B 1 5 ? -0.036 29.328 4.496 1 75.81 5 VAL B CA 1
ATOM 1449 C C . VAL B 1 5 ? 1.103 30.125 5.141 1 75.81 5 VAL B C 1
ATOM 1451 O O . VAL B 1 5 ? 1.068 30.391 6.344 1 75.81 5 VAL B O 1
ATOM 1454 N N . THR B 1 6 ? 1.926 30.641 4.398 1 77.69 6 THR B N 1
ATOM 1455 C CA . THR B 1 6 ? 3.111 31.281 4.949 1 77.69 6 THR B CA 1
ATOM 1456 C C . THR B 1 6 ? 2.76 32.656 5.527 1 77.69 6 THR B C 1
ATOM 1458 O O . THR B 1 6 ? 3.602 33.312 6.148 1 77.69 6 THR B O 1
ATOM 1461 N N . THR B 1 7 ? 1.583 32.906 5.445 1 73.56 7 THR B N 1
ATOM 1462 C CA . THR B 1 7 ? 1.165 34.188 6.016 1 73.56 7 THR B CA 1
ATOM 1463 C C . THR B 1 7 ? 0.693 34 7.457 1 73.56 7 THR B C 1
ATOM 1465 O O . THR B 1 7 ? 0.427 35 8.156 1 73.56 7 THR B O 1
ATOM 1468 N N . LYS B 1 8 ? 0.796 32.875 7.961 1 81.31 8 LYS B N 1
ATOM 1469 C CA . LYS B 1 8 ? 0.333 32.562 9.305 1 81.31 8 LYS B CA 1
ATOM 1470 C C . LYS B 1 8 ? 1.497 32.5 10.297 1 81.31 8 LYS B C 1
ATOM 1472 O O . LYS B 1 8 ? 2.658 32.625 9.898 1 81.31 8 LYS B O 1
ATOM 1477 N N . ASP B 1 9 ? 1.13 32.5 11.461 1 86.31 9 ASP B N 1
ATOM 1478 C CA . ASP B 1 9 ? 2.178 32.344 12.469 1 86.31 9 ASP B CA 1
ATOM 1479 C C . ASP B 1 9 ? 2.85 30.969 12.32 1 86.31 9 ASP B C 1
ATOM 1481 O O . ASP B 1 9 ? 2.305 30.078 11.68 1 86.31 9 ASP B O 1
ATOM 1485 N N . ASN B 1 10 ? 3.996 30.875 12.805 1 89.25 10 ASN B N 1
ATOM 1486 C CA . ASN B 1 10 ? 4.848 29.703 12.602 1 89.25 10 ASN B CA 1
ATOM 1487 C C . ASN B 1 10 ? 4.184 28.438 13.117 1 89.25 10 ASN B C 1
ATOM 1489 O O . ASN B 1 10 ? 4.277 27.375 12.484 1 89.25 10 ASN B O 1
ATOM 1493 N N . SER B 1 11 ? 3.51 28.562 14.273 1 90.31 11 SER B N 1
ATOM 1494 C CA . SER B 1 11 ? 2.865 27.391 14.867 1 90.31 11 SER B CA 1
ATOM 1495 C C . SER B 1 11 ? 1.771 26.844 13.953 1 90.31 11 SER B C 1
ATOM 1497 O O . SER B 1 11 ? 1.588 25.625 13.852 1 90.31 11 SER B O 1
ATOM 1499 N N . GLU B 1 12 ? 1.133 27.703 13.297 1 92.31 12 GLU B N 1
ATOM 1500 C CA . GLU B 1 12 ? 0.081 27.312 12.367 1 92.31 12 GLU B CA 1
ATOM 1501 C C . GLU B 1 12 ? 0.668 26.672 11.117 1 92.31 12 GLU B C 1
ATOM 1503 O O . GLU B 1 12 ? 0.088 25.734 10.555 1 92.31 12 GLU B O 1
ATOM 1508 N N . ILE B 1 13 ? 1.782 27.234 10.664 1 94.94 13 ILE B N 1
ATOM 1509 C CA . ILE B 1 13 ? 2.447 26.672 9.492 1 94.94 13 ILE B CA 1
ATOM 1510 C C . ILE B 1 13 ? 2.934 25.25 9.805 1 94.94 13 ILE B C 1
ATOM 1512 O O . ILE B 1 13 ? 2.748 24.344 9 1 94.94 13 ILE B O 1
ATOM 1516 N N . VAL B 1 14 ? 3.488 25.062 10.969 1 96.5 14 VAL B N 1
ATOM 1517 C CA . VAL B 1 14 ? 3.982 23.75 11.375 1 96.5 14 VAL B CA 1
ATOM 1518 C C . VAL B 1 14 ? 2.826 22.75 11.43 1 96.5 14 VAL B C 1
ATOM 1520 O O . VAL B 1 14 ? 2.961 21.609 10.984 1 96.5 14 VAL B O 1
ATOM 1523 N N . ARG B 1 15 ? 1.723 23.219 11.969 1 94.69 15 ARG B N 1
ATOM 1524 C CA . ARG B 1 15 ? 0.552 22.344 12.031 1 94.69 15 ARG B CA 1
ATOM 1525 C C . ARG B 1 15 ? 0.073 21.969 10.641 1 94.69 15 ARG B C 1
ATOM 1527 O O . ARG B 1 15 ? -0.251 20.812 10.383 1 94.69 15 ARG B O 1
ATOM 1534 N N . PHE B 1 16 ? 0.046 22.969 9.75 1 94.88 16 PHE B N 1
ATOM 1535 C CA . PHE B 1 16 ? -0.344 22.719 8.367 1 94.88 16 PHE B CA 1
ATOM 1536 C C . PHE B 1 16 ? 0.583 21.688 7.723 1 94.88 16 PHE B C 1
ATOM 1538 O O . PHE B 1 16 ? 0.123 20.766 7.051 1 94.88 16 PHE B O 1
ATOM 1545 N N . LEU B 1 17 ? 1.84 21.859 7.922 1 97 17 LEU B N 1
ATOM 1546 C CA . LEU B 1 17 ? 2.824 20.953 7.332 1 97 17 LEU B CA 1
ATOM 1547 C C . LEU B 1 17 ? 2.678 19.547 7.898 1 97 17 LEU B C 1
ATOM 1549 O O . LEU B 1 17 ? 2.787 18.562 7.164 1 97 17 LEU B O 1
ATOM 1553 N N . ARG B 1 18 ? 2.402 19.484 9.188 1 97.19 18 ARG B N 1
ATOM 1554 C CA . ARG B 1 18 ? 2.25 18.188 9.844 1 97.19 18 ARG B CA 1
ATOM 1555 C C . ARG B 1 18 ? 1.043 17.438 9.297 1 97.19 18 ARG B C 1
ATOM 1557 O O . ARG B 1 18 ? 1.146 16.25 8.945 1 97.19 18 ARG B O 1
ATOM 1564 N N . VAL B 1 19 ? -0.054 18.141 9.141 1 96.81 19 VAL B N 1
ATOM 1565 C CA . VAL B 1 19 ? -1.295 17.547 8.656 1 96.81 19 VAL B CA 1
ATOM 1566 C C . VAL B 1 19 ? -1.157 17.188 7.172 1 96.81 19 VAL B C 1
ATOM 1568 O O . VAL B 1 19 ? -1.544 16.094 6.75 1 96.81 19 VAL B O 1
ATOM 1571 N N . GLY B 1 20 ? -0.589 18.078 6.41 1 96.69 20 GLY B N 1
ATOM 1572 C CA . GLY B 1 20 ? -0.388 17.828 4.992 1 96.69 20 GLY B CA 1
ATOM 1573 C C . GLY B 1 20 ? 0.521 16.641 4.711 1 96.69 20 GLY B C 1
ATOM 1574 O O . GLY B 1 20 ? 0.212 15.805 3.865 1 96.69 20 GLY B O 1
ATOM 1575 N N . ARG B 1 21 ? 1.637 16.578 5.441 1 97.94 21 ARG B N 1
ATOM 1576 C CA . ARG B 1 21 ? 2.574 15.477 5.297 1 97.94 21 ARG B CA 1
ATOM 1577 C C . ARG B 1 21 ? 1.908 14.148 5.633 1 97.94 21 ARG B C 1
ATOM 1579 O O . ARG B 1 21 ? 2.082 13.156 4.918 1 97.94 21 ARG B O 1
ATOM 1586 N N . GLU B 1 22 ? 1.122 14.156 6.648 1 98.12 22 GLU B N 1
ATOM 1587 C CA . GLU B 1 22 ? 0.427 12.945 7.074 1 98.12 22 GLU B CA 1
ATOM 1588 C C . GLU B 1 22 ? -0.634 12.531 6.059 1 98.12 22 GLU B C 1
ATOM 1590 O O . GLU B 1 22 ? -0.823 11.344 5.801 1 98.12 22 GLU B O 1
ATOM 1595 N N . ALA B 1 23 ? -1.308 13.5 5.484 1 97.88 23 ALA B N 1
ATOM 1596 C CA . ALA B 1 23 ? -2.332 13.203 4.484 1 97.88 23 ALA B CA 1
ATOM 1597 C C . ALA B 1 23 ? -1.732 12.484 3.281 1 97.88 23 ALA B C 1
ATOM 1599 O O . ALA B 1 23 ? -2.258 11.461 2.836 1 97.88 23 ALA B O 1
ATOM 1600 N N . ILE B 1 24 ? -0.644 12.984 2.811 1 97.81 24 ILE B N 1
ATOM 1601 C CA . ILE B 1 24 ? 0.016 12.375 1.661 1 97.81 24 ILE B CA 1
ATOM 1602 C C . ILE B 1 24 ? 0.54 10.992 2.043 1 97.81 24 ILE B C 1
ATOM 1604 O O . ILE B 1 24 ? 0.398 10.039 1.277 1 97.81 24 ILE B O 1
ATOM 1608 N N . PHE B 1 25 ? 1.084 10.938 3.24 1 98.5 25 PHE B N 1
ATOM 1609 C CA . PHE B 1 25 ? 1.604 9.672 3.746 1 98.5 25 PHE B CA 1
ATOM 1610 C C . PHE B 1 25 ? 0.507 8.617 3.799 1 98.5 25 PHE B C 1
ATOM 1612 O O . PHE B 1 25 ? 0.7 7.488 3.34 1 98.5 25 PHE B O 1
ATOM 1619 N N . LYS B 1 26 ? -0.67 8.93 4.262 1 98.25 26 LYS B N 1
ATOM 1620 C CA . LYS B 1 26 ? -1.769 7.98 4.406 1 98.25 26 LYS B CA 1
ATOM 1621 C C . LYS B 1 26 ? -2.311 7.551 3.047 1 98.25 26 LYS B C 1
ATOM 1623 O O . LYS B 1 26 ? -2.82 6.438 2.896 1 98.25 26 LYS B O 1
ATOM 1628 N N . ALA B 1 27 ? -2.125 8.414 2.08 1 96.81 27 ALA B N 1
ATOM 1629 C CA . ALA B 1 27 ? -2.654 8.141 0.747 1 96.81 27 ALA B CA 1
ATOM 1630 C C . ALA B 1 27 ? -1.9 6.992 0.083 1 96.81 27 ALA B C 1
ATOM 1632 O O . ALA B 1 27 ? -2.365 6.43 -0.91 1 96.81 27 ALA B O 1
ATOM 1633 N N . TYR B 1 28 ? -0.727 6.617 0.6 1 96.56 28 TYR B N 1
ATOM 1634 C CA . TYR B 1 28 ? 0.051 5.578 -0.064 1 96.56 28 TYR B CA 1
ATOM 1635 C C . TYR B 1 28 ? -0.698 4.25 -0.058 1 96.56 28 TYR B C 1
ATOM 1637 O O . TYR B 1 28 ? -0.496 3.412 -0.941 1 96.56 28 TYR B O 1
ATOM 1645 N N . THR B 1 29 ? -1.678 4.043 0.936 1 97.5 29 THR B N 1
ATOM 1646 C CA . THR B 1 29 ? -2.42 2.793 1.056 1 97.5 29 THR B CA 1
ATOM 1647 C C . THR B 1 29 ? -3.293 2.562 -0.174 1 97.5 29 THR B C 1
ATOM 1649 O O . THR B 1 29 ? -3.516 1.419 -0.579 1 97.5 29 THR B O 1
ATOM 1652 N N . VAL B 1 30 ? -3.693 3.699 -0.805 1 97.38 30 VAL B N 1
ATOM 1653 C CA . VAL B 1 30 ? -4.621 3.523 -1.918 1 97.38 30 VAL B CA 1
ATOM 1654 C C . VAL B 1 30 ? -3.936 3.912 -3.227 1 97.38 30 VAL B C 1
ATOM 1656 O O . VAL B 1 30 ? -4.277 3.395 -4.293 1 97.38 30 VAL B O 1
ATOM 1659 N N . ALA B 1 31 ? -2.91 4.754 -3.164 1 95.44 31 ALA B N 1
ATOM 1660 C CA . ALA B 1 31 ? -2.277 5.242 -4.387 1 95.44 31 ALA B CA 1
ATOM 1661 C C . ALA B 1 31 ? -1.024 4.438 -4.715 1 95.44 31 ALA B C 1
ATOM 1663 O O . ALA B 1 31 ? -0.52 4.496 -5.84 1 95.44 31 ALA B O 1
ATOM 1664 N N . GLY B 1 32 ? -0.463 3.701 -3.701 1 96.56 32 GLY B N 1
ATOM 1665 C CA . GLY B 1 32 ? 0.789 2.979 -3.871 1 96.56 32 GLY B CA 1
ATOM 1666 C C . GLY B 1 32 ? 1.996 3.758 -3.383 1 96.56 32 GLY B C 1
ATOM 1667 O O . GLY B 1 32 ? 1.996 4.992 -3.406 1 96.56 32 GLY B O 1
ATOM 1668 N N . THR B 1 33 ? 3.049 3.051 -3.049 1 97.56 33 THR B N 1
ATOM 1669 C CA . THR B 1 33 ? 4.223 3.602 -2.381 1 97.56 33 THR B CA 1
ATOM 1670 C C . THR B 1 33 ? 4.953 4.582 -3.293 1 97.56 33 THR B C 1
ATOM 1672 O O . THR B 1 33 ? 5.336 5.672 -2.861 1 97.56 33 THR B O 1
ATOM 1675 N N . PRO B 1 34 ? 5.16 4.332 -4.59 1 97.12 34 PRO B N 1
ATOM 1676 C CA . PRO B 1 34 ? 5.945 5.227 -5.445 1 97.12 34 PRO B CA 1
ATOM 1677 C C . PRO B 1 34 ? 5.34 6.625 -5.547 1 97.12 34 PRO B C 1
ATOM 1679 O O . PRO B 1 34 ? 6.059 7.621 -5.422 1 97.12 34 PRO B O 1
ATOM 1682 N N . LYS B 1 35 ? 4.059 6.66 -5.703 1 95.62 35 LYS B N 1
ATOM 1683 C CA . LYS B 1 35 ? 3.416 7.965 -5.84 1 95.62 35 LYS B CA 1
ATOM 1684 C C . LYS B 1 35 ? 3.436 8.727 -4.52 1 95.62 35 LYS B C 1
ATOM 1686 O O . LYS B 1 35 ? 3.537 9.961 -4.508 1 95.62 35 LYS B O 1
ATOM 1691 N N . ALA B 1 36 ? 3.291 8.016 -3.461 1 96.69 36 ALA B N 1
ATOM 1692 C CA . ALA B 1 36 ? 3.418 8.656 -2.152 1 96.69 36 ALA B CA 1
ATOM 1693 C C . ALA B 1 36 ? 4.812 9.234 -1.959 1 96.69 36 ALA B C 1
ATOM 1695 O O . ALA B 1 36 ? 4.961 10.352 -1.458 1 96.69 36 ALA B O 1
ATOM 1696 N N . ILE B 1 37 ? 5.82 8.461 -2.299 1 97.81 37 ILE B N 1
ATOM 1697 C CA . ILE B 1 37 ? 7.191 8.945 -2.203 1 97.81 37 ILE B CA 1
ATOM 1698 C C . ILE B 1 37 ? 7.34 10.234 -3.006 1 97.81 37 ILE B C 1
ATOM 1700 O O . ILE B 1 37 ? 7.867 11.227 -2.502 1 97.81 37 ILE B O 1
ATOM 1704 N N . ASN B 1 38 ? 6.859 10.219 -4.219 1 96.44 38 ASN B N 1
ATOM 1705 C CA . ASN B 1 38 ? 6.969 11.391 -5.086 1 96.44 38 ASN B CA 1
ATOM 1706 C C . ASN B 1 38 ? 6.23 12.594 -4.504 1 96.44 38 ASN B C 1
ATOM 1708 O O . ASN B 1 38 ? 6.75 13.703 -4.508 1 96.44 38 ASN B O 1
ATOM 1712 N N . GLY B 1 39 ? 5.012 12.359 -4.039 1 96.5 39 GLY B N 1
ATOM 1713 C CA . GLY B 1 39 ? 4.234 13.43 -3.436 1 96.5 39 GLY B CA 1
ATOM 1714 C C . GLY B 1 39 ? 4.891 14.016 -2.201 1 96.5 39 GLY B C 1
ATOM 1715 O O . GLY B 1 39 ? 4.949 15.234 -2.045 1 96.5 39 GLY B O 1
ATOM 1716 N N . LEU B 1 40 ? 5.383 13.156 -1.348 1 98 40 LEU B N 1
ATOM 1717 C CA . LEU B 1 40 ? 6.035 13.594 -0.12 1 98 40 LEU B CA 1
ATOM 1718 C C . LEU B 1 40 ? 7.324 14.352 -0.431 1 98 40 LEU B C 1
ATOM 1720 O O . LEU B 1 40 ? 7.648 15.328 0.241 1 98 40 LEU B O 1
ATOM 1724 N N . THR B 1 41 ? 8.031 13.867 -1.433 1 97.5 41 THR B N 1
ATOM 1725 C CA . THR B 1 41 ? 9.258 14.531 -1.845 1 97.5 41 THR B CA 1
ATOM 1726 C C . THR B 1 41 ? 8.977 15.953 -2.324 1 97.5 41 THR B C 1
ATOM 1728 O O . THR B 1 41 ? 9.664 16.891 -1.923 1 97.5 41 THR B O 1
ATOM 1731 N N . GLU B 1 42 ? 8 16.094 -3.189 1 96.25 42 GLU B N 1
ATOM 1732 C CA . GLU B 1 42 ? 7.633 17.422 -3.682 1 96.25 42 GLU B CA 1
ATOM 1733 C C . GLU B 1 42 ? 7.156 18.312 -2.545 1 96.25 42 GLU B C 1
ATOM 1735 O O . GLU B 1 42 ? 7.453 19.516 -2.527 1 96.25 42 GLU B O 1
ATOM 1740 N N . PHE B 1 43 ? 6.367 17.781 -1.647 1 96.94 43 PHE B N 1
ATOM 1741 C CA . PHE B 1 43 ? 5.863 18.516 -0.498 1 96.94 43 PHE B CA 1
ATOM 1742 C C . PHE B 1 43 ? 7.016 19.047 0.356 1 96.94 43 PHE B C 1
ATOM 1744 O O . PHE B 1 43 ? 7.031 20.219 0.741 1 96.94 43 PHE B O 1
ATOM 1751 N N . ARG B 1 44 ? 7.945 18.156 0.669 1 97.25 44 ARG B N 1
ATOM 1752 C CA . ARG B 1 44 ? 9.117 18.547 1.441 1 97.25 44 ARG B CA 1
ATOM 1753 C C . ARG B 1 44 ? 9.914 19.625 0.726 1 97.25 44 ARG B C 1
ATOM 1755 O O . ARG B 1 44 ? 10.344 20.609 1.349 1 97.25 44 ARG B O 1
ATOM 1762 N N . THR B 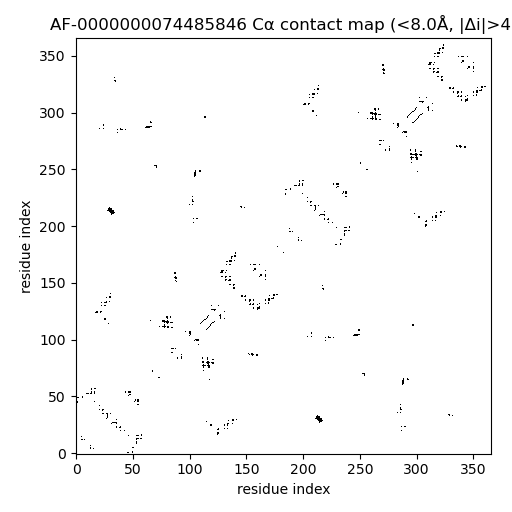1 45 ? 10.117 19.438 -0.55 1 96.81 45 THR B N 1
ATOM 1763 C CA . THR B 1 45 ? 10.867 20.422 -1.339 1 96.81 45 THR B CA 1
ATOM 1764 C C . THR B 1 45 ? 10.203 21.781 -1.274 1 96.81 45 THR B C 1
ATOM 1766 O O . THR B 1 45 ? 10.867 22.797 -1.026 1 96.81 45 THR B O 1
ATOM 1769 N N . ALA B 1 46 ? 8.938 21.828 -1.468 1 96.06 46 ALA B N 1
ATOM 1770 C CA . ALA B 1 46 ? 8.188 23.078 -1.415 1 96.06 46 ALA B CA 1
ATOM 1771 C C . ALA B 1 46 ? 8.273 23.703 -0.028 1 96.06 46 ALA B C 1
ATOM 1773 O O . ALA B 1 46 ? 8.438 24.922 0.099 1 96.06 46 ALA B O 1
ATOM 1774 N N . ALA B 1 47 ? 8.125 22.891 0.986 1 96.12 47 ALA B N 1
ATOM 1775 C CA . ALA B 1 47 ? 8.18 23.375 2.359 1 96.12 47 ALA B CA 1
ATOM 1776 C C . ALA B 1 47 ? 9.555 23.953 2.684 1 96.12 47 ALA B C 1
ATOM 1778 O O . ALA B 1 47 ? 9.656 25.016 3.297 1 96.12 47 ALA B O 1
ATOM 1779 N N . MET B 1 48 ? 10.547 23.266 2.27 1 95.31 48 MET B N 1
ATOM 1780 C CA . MET B 1 48 ? 11.914 23.703 2.537 1 95.31 48 MET B CA 1
ATOM 1781 C C . MET B 1 48 ? 12.211 25.016 1.824 1 95.31 48 MET B C 1
ATOM 1783 O O . MET B 1 48 ? 12.969 25.844 2.33 1 95.31 48 MET B O 1
ATOM 1787 N N . GLU B 1 49 ? 11.617 25.234 0.734 1 95.38 49 GLU B N 1
ATOM 1788 C CA . GLU B 1 49 ? 11.82 26.453 -0.04 1 95.38 49 GLU B CA 1
ATOM 1789 C C . GLU B 1 49 ? 11.023 27.609 0.537 1 95.38 49 GLU B C 1
ATOM 1791 O O . GLU B 1 49 ? 11.508 28.734 0.596 1 95.38 49 GLU B O 1
ATOM 1796 N N . GLN B 1 50 ? 9.836 27.406 0.979 1 94.25 50 GLN B N 1
ATOM 1797 C CA . GLN B 1 50 ? 8.906 28.469 1.297 1 94.25 50 GLN B CA 1
ATOM 1798 C C . GLN B 1 50 ? 8.859 28.734 2.799 1 94.25 50 GLN B C 1
ATOM 1800 O O . GLN B 1 50 ? 8.578 29.859 3.23 1 94.25 50 GLN B O 1
ATOM 1805 N N . CYS B 1 51 ? 9.117 27.719 3.604 1 94.44 51 CYS B N 1
ATOM 1806 C CA . CYS B 1 51 ? 9.031 27.844 5.055 1 94.44 51 CYS B CA 1
ATOM 1807 C C . CYS B 1 51 ? 10.047 26.938 5.738 1 94.44 51 CYS B C 1
ATOM 1809 O O . CYS B 1 51 ? 9.68 26.109 6.57 1 94.44 51 CYS B O 1
ATOM 1811 N N . PRO B 1 52 ? 11.305 27.156 5.543 1 94.75 52 PRO B N 1
ATOM 1812 C CA . PRO B 1 52 ? 12.359 26.266 6.023 1 94.75 52 PRO B CA 1
ATOM 1813 C C . PRO B 1 52 ? 12.391 26.156 7.543 1 94.75 52 PRO B C 1
ATOM 1815 O O . PRO B 1 52 ? 12.68 25.078 8.086 1 94.75 52 PRO B O 1
ATOM 1818 N N . GLU B 1 53 ? 12.109 27.172 8.203 1 95.19 53 GLU B N 1
ATOM 1819 C CA . GLU B 1 53 ? 12.141 27.125 9.656 1 95.19 53 GLU B CA 1
ATOM 1820 C C . GLU B 1 53 ? 11.023 26.234 10.211 1 95.19 53 GLU B C 1
ATOM 1822 O O . GLU B 1 53 ? 11.242 25.453 11.133 1 95.19 53 GLU B O 1
ATOM 1827 N N . ALA B 1 54 ? 9.828 26.391 9.641 1 96.5 54 ALA B N 1
ATOM 1828 C CA . ALA B 1 54 ? 8.695 25.578 10.062 1 96.5 54 ALA B CA 1
ATOM 1829 C C . ALA B 1 54 ? 8.945 24.094 9.758 1 96.5 54 ALA B C 1
ATOM 1831 O O . ALA B 1 54 ? 8.609 23.234 10.562 1 96.5 54 ALA B O 1
ATOM 1832 N N . TRP B 1 55 ? 9.469 23.859 8.617 1 96.94 55 TRP B N 1
ATOM 1833 C CA . TRP B 1 55 ? 9.773 22.484 8.25 1 96.94 55 TRP B CA 1
ATOM 1834 C C . TRP B 1 55 ? 10.805 21.875 9.203 1 96.94 55 TRP B C 1
ATOM 1836 O O . TRP B 1 55 ? 10.664 20.734 9.641 1 96.94 55 TRP B O 1
ATOM 1846 N N . LYS B 1 56 ? 11.805 22.641 9.492 1 96.5 56 LYS B N 1
ATOM 1847 C CA . LYS B 1 56 ? 12.836 22.172 10.422 1 96.5 56 LYS B CA 1
ATOM 1848 C C . LYS B 1 56 ? 12.234 21.859 11.789 1 96.5 56 LYS B C 1
ATOM 1850 O O . LYS B 1 56 ? 12.57 20.844 12.398 1 96.5 56 LYS B O 1
ATOM 1855 N N . GLU B 1 57 ? 11.477 22.719 12.219 1 97.19 57 GLU B N 1
ATOM 1856 C CA . GLU B 1 57 ? 10.805 22.484 13.492 1 97.19 57 GLU B CA 1
ATOM 1857 C C . GLU B 1 57 ? 9.984 21.188 13.453 1 97.19 57 GLU B C 1
ATOM 1859 O O . GLU B 1 57 ? 10.008 20.406 14.406 1 97.19 57 GLU B O 1
ATOM 1864 N N . LEU B 1 58 ? 9.211 21 12.367 1 97.38 58 LEU B N 1
ATOM 1865 C CA . LEU B 1 58 ? 8.438 19.781 12.195 1 97.38 58 LEU B CA 1
ATOM 1866 C C . LEU B 1 58 ? 9.328 18.547 12.273 1 97.38 58 LEU B C 1
ATOM 1868 O O . LEU B 1 58 ? 9.016 17.594 12.984 1 97.38 58 LEU B O 1
ATOM 1872 N N . GLU B 1 59 ? 10.398 18.547 11.57 1 96.31 59 GLU B N 1
ATOM 1873 C CA . GLU B 1 59 ? 11.32 17.422 11.531 1 96.31 59 GLU B CA 1
ATOM 1874 C C . GLU B 1 59 ? 11.922 17.156 12.906 1 96.31 59 GLU B C 1
ATOM 1876 O O . GLU B 1 59 ? 12.055 15.992 13.32 1 96.31 59 GLU B O 1
ATOM 1881 N N . ASP B 1 60 ? 12.203 18.172 13.609 1 96 60 ASP B N 1
ATOM 1882 C CA . ASP B 1 60 ? 12.844 18.062 14.906 1 96 60 ASP B CA 1
ATOM 1883 C C . ASP B 1 60 ? 11.875 17.531 15.961 1 96 60 ASP B C 1
ATOM 1885 O O . ASP B 1 60 ? 12.297 16.938 16.953 1 96 60 ASP B O 1
ATOM 1889 N N . THR B 1 61 ? 10.625 17.75 15.695 1 95.12 61 THR B N 1
ATOM 1890 C CA . THR B 1 61 ? 9.656 17.438 16.75 1 95.12 61 THR B CA 1
ATOM 1891 C C . THR B 1 61 ? 8.859 16.188 16.391 1 95.12 61 THR B C 1
ATOM 1893 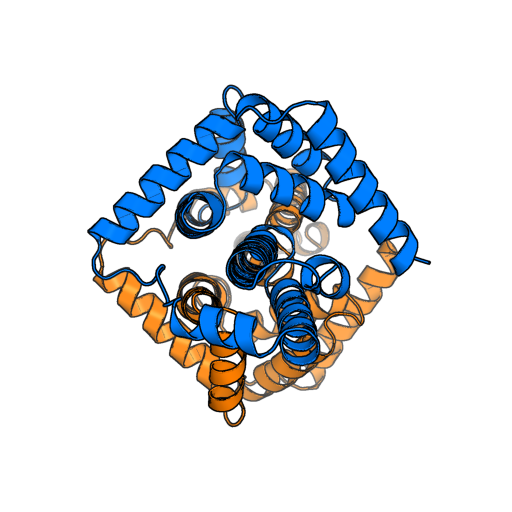O O . THR B 1 61 ? 7.934 15.812 17.109 1 95.12 61 THR B O 1
ATOM 1896 N N . THR B 1 62 ? 9.125 15.617 15.297 1 95.5 62 THR B N 1
ATOM 1897 C CA . THR B 1 62 ? 8.414 14.414 14.883 1 95.5 62 THR B CA 1
ATOM 1898 C C . THR B 1 62 ? 9.359 13.227 14.781 1 95.5 62 THR B C 1
ATOM 1900 O O . THR B 1 62 ? 10.406 13.312 14.125 1 95.5 62 THR B O 1
ATOM 1903 N N . ALA B 1 63 ? 9.039 12.172 15.414 1 94.31 63 ALA B N 1
ATOM 1904 C CA . ALA B 1 63 ? 9.805 10.93 15.367 1 94.31 63 ALA B CA 1
ATOM 1905 C C . ALA B 1 63 ? 8.961 9.781 14.805 1 94.31 63 ALA B C 1
ATOM 1907 O O . ALA B 1 63 ? 7.734 9.891 14.734 1 94.31 63 ALA B O 1
ATOM 1908 N N . ALA B 1 64 ? 9.672 8.742 14.359 1 94.44 64 ALA B N 1
ATOM 1909 C CA . ALA B 1 64 ? 8.953 7.551 13.938 1 94.44 64 ALA B CA 1
ATOM 1910 C C . ALA B 1 64 ? 8.078 7.008 15.07 1 94.44 64 ALA B C 1
ATOM 1912 O O . ALA B 1 64 ? 8.508 6.965 16.219 1 94.44 64 ALA B O 1
ATOM 1913 N N . SER B 1 65 ? 6.887 6.699 14.758 1 93.88 65 SER B N 1
ATOM 1914 C CA . SER B 1 65 ? 5.945 6.301 15.805 1 93.88 65 SER B CA 1
ATOM 1915 C C . SER B 1 65 ? 5.266 4.977 15.453 1 93.88 65 SER B C 1
ATOM 1917 O O . SER B 1 65 ? 4.492 4.445 16.25 1 93.88 65 SER B O 1
ATOM 1919 N N . ARG B 1 66 ? 5.641 4.41 14.336 1 95.06 66 ARG B N 1
ATOM 1920 C CA . ARG B 1 66 ? 4.961 3.193 13.906 1 95.06 66 ARG B CA 1
ATOM 1921 C C . ARG B 1 66 ? 5.926 2.018 13.836 1 95.06 66 ARG B C 1
ATOM 1923 O O . ARG B 1 66 ? 5.832 1.179 12.938 1 95.06 66 ARG B O 1
ATOM 1930 N N . ILE B 1 67 ? 6.867 2.039 14.578 1 95.56 67 ILE B N 1
ATOM 1931 C CA . ILE B 1 67 ? 7.766 0.915 14.828 1 95.56 67 ILE B CA 1
ATOM 1932 C C . ILE B 1 67 ? 7.367 0.218 16.125 1 95.56 67 ILE B C 1
ATOM 1934 O O . ILE B 1 67 ? 7.48 0.798 17.203 1 95.56 67 ILE B O 1
ATOM 1938 N N . PRO B 1 68 ? 6.918 -1.037 15.977 1 96.62 68 PRO B N 1
ATOM 1939 C CA . PRO B 1 68 ? 6.461 -1.716 17.188 1 96.62 68 PRO B CA 1
ATOM 1940 C C . PRO B 1 68 ? 7.605 -2.068 18.141 1 96.62 68 PRO B C 1
ATOM 1942 O O . PRO B 1 68 ? 8.648 -2.557 17.703 1 96.62 68 PRO B O 1
ATOM 1945 N N . GLU B 1 69 ? 7.406 -1.843 19.406 1 95.69 69 GLU B N 1
ATOM 1946 C CA . GLU B 1 69 ? 8.383 -2.182 20.438 1 95.69 69 GLU B CA 1
ATOM 1947 C C . GLU B 1 69 ? 8.125 -3.576 21 1 95.69 69 GLU B C 1
ATOM 1949 O O . GLU B 1 69 ? 9 -4.16 21.641 1 95.69 69 GLU B O 1
ATOM 1954 N N . GLY B 1 70 ? 6.992 -4.109 20.797 1 97.5 70 GLY B N 1
ATOM 1955 C CA . GLY B 1 70 ? 6.578 -5.438 21.219 1 97.5 70 GLY B CA 1
ATOM 1956 C C . GLY B 1 70 ? 5.348 -5.938 20.484 1 97.5 70 GLY B C 1
ATOM 1957 O O . GLY B 1 70 ? 4.75 -5.203 19.688 1 97.5 70 GLY B O 1
ATOM 1958 N N . PHE B 1 71 ? 5.043 -7.18 20.812 1 97.69 71 PHE B N 1
ATOM 1959 C CA . PHE B 1 71 ? 3.922 -7.789 20.109 1 97.69 71 PHE B CA 1
ATOM 1960 C C . PHE B 1 71 ? 2.609 -7.125 20.5 1 97.69 71 PHE B C 1
ATOM 1962 O O . PHE B 1 71 ? 1.665 -7.086 19.719 1 97.69 71 PHE B O 1
ATOM 1969 N N . SER B 1 72 ? 2.529 -6.613 21.688 1 97.69 72 SER B N 1
ATOM 1970 C CA . SER B 1 72 ? 1.327 -5.922 22.156 1 97.69 72 SER B CA 1
ATOM 1971 C C . SER B 1 72 ? 1.014 -4.715 21.281 1 97.69 72 SER B C 1
ATOM 1973 O O . SER B 1 72 ? -0.153 -4.375 21.078 1 97.69 72 SER B O 1
ATOM 1975 N N . ASP B 1 73 ? 2.016 -4.004 20.766 1 97.44 73 ASP B N 1
ATOM 1976 C CA . ASP B 1 73 ? 1.798 -2.895 19.844 1 97.44 73 ASP B CA 1
ATOM 1977 C C . ASP B 1 73 ? 1.118 -3.373 18.562 1 97.44 73 ASP B C 1
ATOM 1979 O O . ASP B 1 73 ? 0.17 -2.746 18.094 1 97.44 73 ASP B O 1
ATOM 1983 N N . VAL B 1 74 ? 1.619 -4.484 18.062 1 96.94 74 VAL B N 1
ATOM 1984 C CA . VAL B 1 74 ? 1.076 -5.07 16.844 1 96.94 74 VAL B CA 1
ATOM 1985 C C . VAL B 1 74 ? -0.393 -5.43 17.047 1 96.94 74 VAL B C 1
ATOM 1987 O O . VAL B 1 74 ? -1.237 -5.133 16.203 1 96.94 74 VAL B O 1
ATOM 1990 N N . GLN B 1 75 ? -0.677 -6.035 18.172 1 97.81 75 GLN B N 1
ATOM 1991 C CA . GLN B 1 75 ? -2.043 -6.434 18.484 1 97.81 75 GLN B CA 1
ATOM 1992 C C . GLN B 1 75 ? -2.945 -5.215 18.656 1 97.81 75 GLN B C 1
ATOM 1994 O O . GLN B 1 75 ? -4.078 -5.203 18.172 1 97.81 75 GLN B O 1
ATOM 1999 N N . ALA B 1 76 ? -2.467 -4.234 19.344 1 97.88 76 ALA B N 1
ATOM 2000 C CA . ALA B 1 76 ? -3.238 -3.016 19.578 1 97.88 76 ALA B CA 1
ATOM 2001 C C . ALA B 1 76 ? -3.547 -2.305 18.25 1 97.88 76 ALA B C 1
ATOM 2003 O O . ALA B 1 76 ? -4.664 -1.824 18.047 1 97.88 76 ALA B O 1
ATOM 2004 N N . TRP B 1 77 ? -2.555 -2.209 17.391 1 97.12 77 TRP B N 1
ATOM 2005 C CA . TRP B 1 77 ? -2.758 -1.57 16.094 1 97.12 77 TRP B CA 1
ATOM 2006 C C . TRP B 1 77 ? -3.762 -2.354 15.25 1 97.12 77 TRP B C 1
ATOM 2008 O O . TRP B 1 77 ? -4.625 -1.765 14.594 1 97.12 77 TRP B O 1
ATOM 2018 N N . THR B 1 78 ? -3.619 -3.656 15.281 1 97.25 78 THR B N 1
ATOM 2019 C CA . THR B 1 78 ? -4.566 -4.48 14.531 1 97.25 78 THR B CA 1
ATOM 2020 C C . THR B 1 78 ? -5.984 -4.277 15.055 1 97.25 78 THR B C 1
ATOM 2022 O O . THR B 1 78 ? -6.934 -4.18 14.273 1 97.25 78 THR B O 1
ATOM 2025 N N . ALA B 1 79 ? -6.117 -4.211 16.359 1 98.06 79 ALA B N 1
ATOM 2026 C CA . ALA B 1 79 ? -7.43 -4.031 16.984 1 98.06 79 ALA B CA 1
ATOM 2027 C C . ALA B 1 79 ? -8.047 -2.697 16.562 1 98.06 79 ALA B C 1
ATOM 2029 O O . ALA B 1 79 ? -9.234 -2.631 16.25 1 98.06 79 ALA B O 1
ATOM 2030 N N . ARG B 1 80 ? -7.328 -1.687 16.562 1 97.12 80 ARG B N 1
ATOM 2031 C CA . ARG B 1 80 ? -7.898 -0.396 16.188 1 97.12 80 ARG B CA 1
ATOM 2032 C C . ARG B 1 80 ? -8.203 -0.35 14.688 1 97.12 80 ARG B C 1
ATOM 2034 O O . ARG B 1 80 ? -9.148 0.321 14.266 1 97.12 80 ARG B O 1
ATOM 2041 N N . GLY B 1 81 ? -7.352 -1.039 13.883 1 97.25 81 GLY B N 1
ATOM 2042 C CA . GLY B 1 81 ? -7.652 -1.158 12.461 1 97.25 81 GLY B CA 1
ATOM 2043 C C . GLY B 1 81 ? -8.984 -1.839 12.188 1 97.25 81 GLY B C 1
ATOM 2044 O O . GLY B 1 81 ? -9.758 -1.39 11.344 1 97.25 81 GLY B O 1
ATOM 2045 N N . GLU B 1 82 ? -9.227 -2.885 12.938 1 97.56 82 GLU B N 1
ATOM 2046 C CA . GLU B 1 82 ? -10.492 -3.602 12.812 1 97.56 82 GLU B CA 1
ATOM 2047 C C . GLU B 1 82 ? -11.664 -2.719 13.219 1 97.56 82 GLU B C 1
ATOM 2049 O O . GLU B 1 82 ? -12.711 -2.73 12.562 1 97.56 82 GLU B O 1
ATOM 2054 N N . GLU B 1 83 ? -11.516 -2.014 14.273 1 96.81 83 GLU B N 1
ATOM 2055 C CA . GLU B 1 83 ? -12.57 -1.113 14.742 1 96.81 83 GLU B CA 1
ATOM 2056 C C . GLU B 1 83 ? -12.883 -0.045 13.695 1 96.81 83 GLU B C 1
ATOM 2058 O O . GLU B 1 83 ? -14.047 0.244 13.43 1 96.81 83 GLU B O 1
ATOM 2063 N N . MET B 1 84 ? -11.836 0.548 13.164 1 96.12 84 MET B N 1
ATOM 2064 C CA . MET B 1 84 ? -12.047 1.574 12.148 1 96.12 84 MET B CA 1
ATOM 2065 C C . MET B 1 84 ? -12.719 0.986 10.914 1 96.12 84 MET B C 1
ATOM 2067 O O . MET B 1 84 ? -13.648 1.583 10.359 1 96.12 84 MET B O 1
ATOM 2071 N N . PHE B 1 85 ? -12.242 -0.181 10.469 1 97.69 85 PHE B N 1
ATOM 2072 C CA . PHE B 1 85 ? -12.828 -0.87 9.328 1 97.69 85 PHE B CA 1
ATOM 2073 C C . PHE B 1 85 ? -14.312 -1.108 9.547 1 97.69 85 PHE B C 1
ATOM 2075 O O . PHE B 1 85 ? -15.133 -0.804 8.672 1 97.69 85 PHE B O 1
ATOM 2082 N N . ASP B 1 86 ? -14.664 -1.576 10.688 1 96.69 86 ASP B N 1
ATOM 2083 C CA . ASP B 1 86 ? -16.062 -1.874 11.008 1 96.69 86 ASP B CA 1
ATOM 2084 C C . ASP B 1 86 ? -16.891 -0.6 11.039 1 96.69 86 ASP B C 1
ATOM 2086 O O . ASP B 1 86 ? -18.062 -0.614 10.656 1 96.69 86 ASP B O 1
ATOM 2090 N N . THR B 1 87 ? -16.328 0.448 11.508 1 93.19 87 THR B N 1
ATOM 2091 C CA . THR B 1 87 ? -17.031 1.725 11.547 1 93.19 87 THR B CA 1
ATOM 2092 C C . THR B 1 87 ? -17.281 2.246 10.133 1 93.19 87 THR B C 1
ATOM 2094 O O . THR B 1 87 ? -18.391 2.689 9.82 1 93.19 87 THR B O 1
ATOM 2097 N N . ILE B 1 88 ? -16.328 2.164 9.305 1 93.75 88 ILE B N 1
ATOM 2098 C CA . ILE B 1 88 ? -16.391 2.701 7.949 1 93.75 88 ILE B CA 1
ATOM 2099 C C . ILE B 1 88 ? -17.406 1.913 7.129 1 93.75 88 ILE B C 1
ATOM 2101 O O . ILE B 1 88 ? -18.219 2.496 6.402 1 93.75 88 ILE B O 1
ATOM 2105 N N . TYR B 1 89 ? -17.391 0.67 7.285 1 95 89 TYR B N 1
ATOM 2106 C CA . TYR B 1 89 ? -18.188 -0.147 6.363 1 95 89 TYR B CA 1
ATOM 2107 C C . TYR B 1 89 ? -19.484 -0.612 7.02 1 95 89 TYR B C 1
ATOM 2109 O O . TYR B 1 89 ? -20.422 -0.996 6.328 1 95 89 TYR B O 1
ATOM 2117 N N . ASN B 1 90 ? -19.484 -0.615 8.305 1 93.81 90 ASN B N 1
ATOM 2118 C CA . ASN B 1 90 ? -20.703 -0.859 9.094 1 93.81 90 ASN B CA 1
ATOM 2119 C C . ASN B 1 90 ? -21.422 -2.123 8.633 1 93.81 90 ASN B C 1
ATOM 2121 O O . ASN B 1 90 ? -20.859 -3.221 8.711 1 93.81 90 ASN B O 1
ATOM 2125 N N . ARG B 1 91 ? -22.562 -1.955 7.957 1 91.81 91 ARG B N 1
ATOM 2126 C CA . ARG B 1 91 ? -23.438 -3.08 7.609 1 91.81 91 ARG B CA 1
ATOM 2127 C C . ARG B 1 91 ? -22.781 -3.969 6.555 1 91.81 91 ARG B C 1
ATOM 2129 O O . ARG B 1 91 ? -23.078 -5.16 6.465 1 91.81 91 ARG B O 1
ATOM 2136 N N . SER B 1 92 ? -21.844 -3.363 5.777 1 94.12 92 SER B N 1
ATOM 2137 C CA . SER B 1 92 ? -21.219 -4.113 4.695 1 94.12 92 SER B CA 1
ATOM 2138 C C . SER B 1 92 ? -19.906 -4.738 5.152 1 94.12 92 SER B C 1
ATOM 2140 O O . SER B 1 92 ? -19.234 -5.426 4.375 1 94.12 92 SER B O 1
ATOM 2142 N N . ALA B 1 93 ? -19.547 -4.531 6.383 1 96.19 93 ALA B N 1
ATOM 2143 C CA . ALA B 1 93 ? -18.234 -4.938 6.871 1 96.19 93 ALA B CA 1
ATOM 2144 C C . ALA B 1 93 ? -18.047 -6.445 6.742 1 96.19 93 ALA B C 1
ATOM 2146 O O . ALA B 1 93 ? -17.016 -6.91 6.227 1 96.19 93 ALA B O 1
ATOM 2147 N N . THR B 1 94 ? -18.984 -7.227 7.176 1 96.62 94 THR B N 1
ATOM 2148 C CA . THR B 1 94 ? -18.891 -8.68 7.156 1 96.62 94 THR B CA 1
ATOM 2149 C C . THR B 1 94 ? -18.766 -9.195 5.723 1 96.62 94 THR B C 1
ATOM 2151 O O . THR B 1 94 ? -17.938 -10.055 5.438 1 96.62 94 THR B O 1
ATOM 2154 N N . ARG B 1 95 ? -19.578 -8.688 4.898 1 96.31 95 ARG B N 1
ATOM 2155 C CA . ARG B 1 95 ? -19.547 -9.086 3.494 1 96.31 95 ARG B CA 1
ATOM 2156 C C . ARG B 1 95 ? -18.203 -8.742 2.863 1 96.31 95 ARG B C 1
ATOM 2158 O O . ARG B 1 95 ? -17.625 -9.555 2.137 1 96.31 95 ARG B O 1
ATOM 2165 N N . LEU B 1 96 ? -17.703 -7.539 3.055 1 96.5 96 LEU B N 1
ATOM 2166 C CA . LEU B 1 96 ? -16.438 -7.113 2.492 1 96.5 96 LEU B CA 1
ATOM 2167 C C . LEU B 1 96 ? -15.289 -7.969 3.023 1 96.5 96 LEU B C 1
ATOM 2169 O O . LEU B 1 96 ? -14.375 -8.312 2.277 1 96.5 96 LEU B O 1
ATOM 2173 N N . LYS B 1 97 ? -15.344 -8.281 4.305 1 97.81 97 LYS B N 1
ATOM 2174 C CA . LYS B 1 97 ? -14.328 -9.156 4.879 1 97.81 97 LYS B CA 1
ATOM 2175 C C . LYS B 1 97 ? -14.328 -10.523 4.203 1 97.81 97 LYS B C 1
ATOM 2177 O O . LYS B 1 97 ? -13.266 -11.094 3.928 1 97.81 97 LYS B O 1
ATOM 2182 N N . THR B 1 98 ? -15.477 -11.047 3.928 1 96.94 98 THR B N 1
ATOM 2183 C CA . THR B 1 98 ? -15.609 -12.328 3.246 1 96.94 98 THR B CA 1
ATOM 2184 C C . THR B 1 98 ? -15.031 -12.25 1.834 1 96.94 98 THR B C 1
ATOM 2186 O O . THR B 1 98 ? -14.297 -13.148 1.408 1 96.94 98 THR B O 1
ATOM 2189 N N . ILE B 1 99 ? -15.32 -11.18 1.14 1 96.25 99 ILE B N 1
ATOM 2190 C CA . ILE B 1 99 ? -14.836 -10.984 -0.222 1 96.25 99 ILE B CA 1
ATOM 2191 C C . ILE B 1 99 ? -13.305 -10.906 -0.22 1 96.25 99 ILE B C 1
ATOM 2193 O O . ILE B 1 99 ? -12.641 -11.609 -0.984 1 96.25 99 ILE B O 1
ATOM 2197 N N . LEU B 1 100 ? -12.766 -10.094 0.643 1 97.69 100 LEU B N 1
ATOM 2198 C CA . LEU B 1 100 ? -11.328 -9.883 0.704 1 97.69 100 LEU B CA 1
ATOM 2199 C C . LEU B 1 100 ? -10.594 -11.172 1.063 1 97.69 100 LEU B C 1
ATOM 2201 O O . LEU B 1 100 ? -9.555 -11.484 0.489 1 97.69 100 LEU B O 1
ATOM 2205 N N . SER B 1 101 ? -11.164 -11.93 1.982 1 96.69 101 SER B N 1
ATOM 2206 C CA . SER B 1 101 ? -10.562 -13.195 2.385 1 96.69 101 SER B CA 1
ATOM 2207 C C . SER B 1 101 ? -10.641 -14.227 1.266 1 96.69 101 SER B C 1
ATOM 2209 O O . SER B 1 101 ? -9.797 -15.125 1.176 1 96.69 101 SER B O 1
ATOM 2211 N N . GLY B 1 102 ? -11.602 -14.07 0.433 1 95.56 102 GLY B N 1
ATOM 2212 C CA . GLY B 1 102 ? -11.828 -15.023 -0.64 1 95.56 102 GLY B CA 1
ATOM 2213 C C . GLY B 1 102 ? -10.914 -14.805 -1.832 1 95.56 102 GLY B C 1
ATOM 2214 O O . GLY B 1 102 ? -10.602 -15.75 -2.562 1 95.56 102 GLY B O 1
ATOM 2215 N N . ILE B 1 103 ? -10.461 -13.641 -2.074 1 97.06 103 ILE B N 1
ATOM 2216 C CA . ILE B 1 103 ? -9.664 -13.367 -3.266 1 97.06 103 ILE B CA 1
ATOM 2217 C C . ILE B 1 103 ? -8.195 -13.68 -2.984 1 97.06 103 ILE B C 1
ATOM 2219 O O . ILE B 1 103 ? -7.445 -14.047 -3.893 1 97.06 103 ILE B O 1
ATOM 2223 N N . HIS B 1 104 ? -7.75 -13.57 -1.805 1 98 104 HIS B N 1
ATOM 2224 C CA . HIS B 1 104 ? -6.426 -13.945 -1.328 1 98 104 HIS B CA 1
ATOM 2225 C C . HIS B 1 104 ? -6.398 -14.062 0.192 1 98 104 HIS B C 1
ATOM 2227 O O . HIS B 1 104 ? -6.801 -13.133 0.896 1 98 104 HIS B O 1
ATOM 2233 N N . PRO B 1 105 ? -5.82 -15.094 0.715 1 97.5 105 PRO B N 1
ATOM 2234 C CA . PRO B 1 105 ? -5.961 -15.32 2.154 1 97.5 105 PRO B CA 1
ATOM 2235 C C . PRO B 1 105 ? -5.203 -14.297 2.994 1 97.5 105 PRO B C 1
ATOM 2237 O O . PRO B 1 105 ? -5.535 -14.078 4.164 1 97.5 105 PRO B O 1
ATOM 2240 N N . ASP B 1 106 ? -4.219 -13.633 2.465 1 98 106 ASP B N 1
ATOM 2241 C CA . ASP B 1 106 ? -3.412 -12.688 3.236 1 98 106 ASP B CA 1
ATOM 2242 C C . ASP B 1 106 ? -3.926 -11.266 3.072 1 98 106 ASP B C 1
ATOM 2244 O O . ASP B 1 106 ? -3.463 -10.344 3.756 1 98 106 ASP B O 1
ATOM 2248 N N . LEU B 1 107 ? -4.871 -11.023 2.172 1 98.25 107 LEU B N 1
ATOM 2249 C CA . LEU B 1 107 ? -5.27 -9.664 1.822 1 98.25 107 LEU B CA 1
ATOM 2250 C C . LEU B 1 107 ? -5.965 -8.984 2.996 1 98.25 107 LEU B C 1
ATOM 2252 O O . LEU B 1 107 ? -5.555 -7.906 3.426 1 98.25 107 LEU B O 1
ATOM 2256 N N . LEU B 1 108 ? -6.945 -9.625 3.559 1 97.81 108 LEU B N 1
ATOM 2257 C CA . LEU B 1 108 ? -7.703 -9.016 4.645 1 97.81 108 LEU B CA 1
ATOM 2258 C C . LEU B 1 108 ? -6.809 -8.758 5.855 1 97.81 108 LEU B C 1
ATOM 2260 O O . LEU B 1 108 ? -6.793 -7.652 6.395 1 97.81 108 LEU B O 1
ATOM 2264 N N . PRO B 1 109 ? -6.027 -9.727 6.285 1 96.88 109 PRO B N 1
ATOM 2265 C CA . PRO B 1 109 ? -5.152 -9.469 7.43 1 96.88 109 PRO B CA 1
ATOM 2266 C C . PRO B 1 109 ? -4.211 -8.289 7.195 1 96.88 109 PRO B C 1
ATOM 2268 O O . PRO B 1 109 ? -3.971 -7.492 8.109 1 96.88 109 PRO B O 1
ATOM 2271 N N . LEU B 1 110 ? -3.705 -8.156 6.023 1 96.94 110 LEU B N 1
ATOM 2272 C CA . LEU B 1 110 ? -2.791 -7.066 5.715 1 96.94 110 LEU B CA 1
ATOM 2273 C C . LEU B 1 110 ? -3.521 -5.727 5.723 1 96.94 110 LEU B C 1
ATOM 2275 O O . LEU B 1 110 ? -3.014 -4.738 6.262 1 96.94 110 LEU B O 1
ATOM 2279 N N . ILE B 1 111 ? -4.68 -5.715 5.109 1 97.81 111 ILE B N 1
ATOM 2280 C CA . ILE B 1 111 ? -5.473 -4.488 5.074 1 97.81 111 ILE B CA 1
ATOM 2281 C C . ILE B 1 111 ? -5.793 -4.039 6.5 1 97.81 111 ILE B C 1
ATOM 2283 O O . ILE B 1 111 ? -5.598 -2.875 6.848 1 97.81 111 ILE B O 1
ATOM 2287 N N . LEU B 1 112 ? -6.203 -4.945 7.363 1 97.56 112 LEU B N 1
ATOM 2288 C CA . LEU B 1 112 ? -6.625 -4.605 8.719 1 97.56 112 LEU B CA 1
ATOM 2289 C C . LEU B 1 112 ? -5.43 -4.195 9.57 1 97.56 112 LEU B C 1
ATOM 2291 O O . LEU B 1 112 ? -5.488 -3.199 10.297 1 97.56 112 LEU B O 1
ATOM 2295 N N . SER B 1 113 ? -4.398 -4.918 9.484 1 96.31 113 SER B N 1
ATOM 2296 C CA . SER B 1 113 ? -3.27 -4.676 10.375 1 96.31 113 SER B CA 1
ATOM 2297 C C . SER B 1 113 ? -2.396 -3.537 9.867 1 96.31 113 SER B C 1
ATOM 2299 O O . SER B 1 113 ? -1.964 -2.682 10.641 1 96.31 113 SER B O 1
ATOM 2301 N N . GLU B 1 114 ? -2.148 -3.512 8.555 1 95.25 114 GLU B N 1
ATOM 2302 C CA . GLU B 1 114 ? -1.163 -2.574 8.023 1 95.25 114 GLU B CA 1
ATOM 2303 C C . GLU B 1 114 ? -1.826 -1.282 7.551 1 95.25 114 GLU B C 1
ATOM 2305 O O . GLU B 1 114 ? -1.511 -0.2 8.047 1 95.25 114 GLU B O 1
ATOM 2310 N N . SER B 1 115 ? -2.797 -1.395 6.68 1 97.06 115 SER B N 1
ATOM 2311 C CA . SER B 1 115 ? -3.422 -0.197 6.129 1 97.06 115 SER B CA 1
ATOM 2312 C C . SER B 1 115 ? -4.266 0.519 7.18 1 97.06 115 SER B C 1
ATOM 2314 O O . SER B 1 115 ? -4.012 1.682 7.5 1 97.06 115 SER B O 1
ATOM 2316 N N . TYR B 1 116 ? -5.172 -0.213 7.754 1 98 116 TYR B N 1
ATOM 2317 C CA . TYR B 1 116 ? -6.062 0.415 8.727 1 98 116 TYR B CA 1
ATOM 2318 C C . TYR B 1 116 ? -5.387 0.534 10.086 1 98 116 TYR B C 1
ATOM 2320 O O . TYR B 1 116 ? -5.43 1.593 10.719 1 98 116 TYR B O 1
ATOM 2328 N N . GLY B 1 117 ? -4.785 -0.466 10.578 1 97.38 117 GLY B N 1
ATOM 2329 C CA . GLY B 1 117 ? -4.234 -0.521 11.93 1 97.38 117 GLY B CA 1
ATOM 2330 C C . GLY B 1 117 ? -3.053 0.408 12.125 1 97.38 117 GLY B C 1
ATOM 2331 O O . GLY B 1 117 ? -3.1 1.307 12.969 1 97.38 117 GLY B O 1
ATOM 2332 N N . LYS B 1 118 ? -2.055 0.279 11.328 1 96.38 118 LYS B N 1
ATOM 2333 C CA . LYS B 1 118 ? -0.814 1.028 11.508 1 96.38 118 LYS B CA 1
ATOM 2334 C C . LYS B 1 118 ? -0.935 2.436 10.93 1 96.38 118 LYS B C 1
ATOM 2336 O O . LYS B 1 118 ? -0.359 3.385 11.469 1 96.38 118 LYS B O 1
ATOM 2341 N N . VAL B 1 119 ? -1.753 2.605 9.93 1 97.94 119 VAL B N 1
ATOM 2342 C CA . VAL B 1 119 ? -1.645 3.852 9.172 1 97.94 119 VAL B CA 1
ATOM 2343 C C . VAL B 1 119 ? -2.92 4.672 9.352 1 97.94 119 VAL B C 1
ATOM 2345 O O . VAL B 1 119 ? -2.906 5.727 9.984 1 97.94 119 VAL B O 1
ATOM 2348 N N . LEU B 1 120 ? -4.023 4.195 8.945 1 98 120 LEU B N 1
ATOM 2349 C CA . LEU B 1 120 ? -5.219 5.016 8.797 1 98 120 LEU B CA 1
ATOM 2350 C C . LEU B 1 120 ? -5.84 5.32 10.156 1 98 120 LEU B C 1
ATOM 2352 O O . LEU B 1 120 ? -6.398 6.402 10.367 1 98 120 LEU B O 1
ATOM 2356 N N . SER B 1 121 ? -5.723 4.438 11.086 1 97.5 121 SER B N 1
ATOM 2357 C CA . SER B 1 121 ? -6.379 4.629 12.375 1 97.5 121 SER B CA 1
ATOM 2358 C C . SER B 1 121 ? -5.5 5.434 13.328 1 97.5 121 SER B C 1
ATOM 2360 O O . SER B 1 121 ? -5.91 5.746 14.445 1 97.5 121 SER B O 1
ATOM 2362 N N . ASN B 1 122 ? -4.273 5.699 12.938 1 96.94 122 ASN B N 1
ATOM 2363 C CA . ASN B 1 122 ? -3.453 6.613 13.727 1 96.94 122 ASN B CA 1
ATOM 2364 C C . ASN B 1 122 ? -3.936 8.055 13.602 1 96.94 122 ASN B C 1
ATOM 2366 O O . ASN B 1 122 ? -3.805 8.664 12.539 1 96.94 122 ASN B O 1
ATOM 2370 N N . GLY B 1 123 ? -4.488 8.594 14.719 1 95.75 123 GLY B N 1
ATOM 2371 C CA . GLY B 1 123 ? -5.125 9.906 14.68 1 95.75 123 GLY B CA 1
ATOM 2372 C C . GLY B 1 123 ? -4.258 11.008 15.258 1 95.75 123 GLY B C 1
ATOM 2373 O O . GLY B 1 123 ? -4.75 12.086 15.578 1 95.75 123 GLY B O 1
ATOM 2374 N N . ASP B 1 124 ? -2.941 10.781 15.367 1 95.38 124 ASP B N 1
ATOM 2375 C CA . ASP B 1 124 ? -2.07 11.719 16.062 1 95.38 124 ASP B CA 1
ATOM 2376 C C . ASP B 1 124 ? -1.949 13.031 15.297 1 95.38 124 ASP B C 1
ATOM 2378 O O . ASP B 1 124 ? -2.09 14.109 15.875 1 95.38 124 ASP B O 1
ATOM 2382 N N . ALA B 1 125 ? -1.651 12.969 13.984 1 96.19 125 ALA B N 1
ATOM 2383 C CA . ALA B 1 125 ? -1.451 14.164 13.164 1 96.19 125 ALA B CA 1
ATOM 2384 C C . ALA B 1 125 ? -2.727 14.531 12.414 1 96.19 125 ALA B C 1
ATOM 2386 O O . ALA B 1 125 ? -2.955 15.711 12.109 1 96.19 125 ALA B O 1
ATOM 2387 N N . LEU B 1 126 ? -3.539 13.625 12.109 1 95.75 126 LEU B N 1
ATOM 2388 C CA . LEU B 1 126 ? -4.773 13.727 11.336 1 95.75 126 LEU B CA 1
ATOM 2389 C C . LEU B 1 126 ? -5.859 12.836 11.93 1 95.75 126 LEU B C 1
ATOM 2391 O O . LEU B 1 126 ? -5.684 11.617 12.031 1 95.75 126 LEU B O 1
ATOM 2395 N N . ASP B 1 127 ? -6.934 13.43 12.344 1 95.62 127 ASP B N 1
ATOM 2396 C CA . ASP B 1 127 ? -7.961 12.625 13 1 95.62 127 ASP B CA 1
ATOM 2397 C C . ASP B 1 127 ? -8.656 11.703 12.008 1 95.62 127 ASP B C 1
ATOM 2399 O O . ASP B 1 127 ? -8.383 11.758 10.805 1 95.62 127 ASP B O 1
ATOM 2403 N N . LEU B 1 128 ? -9.484 10.859 12.508 1 94.75 128 LEU B N 1
ATOM 2404 C CA . LEU B 1 128 ? -10.055 9.789 11.695 1 94.75 128 LEU B CA 1
ATOM 2405 C C . LEU B 1 128 ? -11.016 10.352 10.656 1 94.75 128 LEU B C 1
ATOM 2407 O O . LEU B 1 128 ? -11.086 9.844 9.531 1 94.75 128 LEU B O 1
ATOM 2411 N 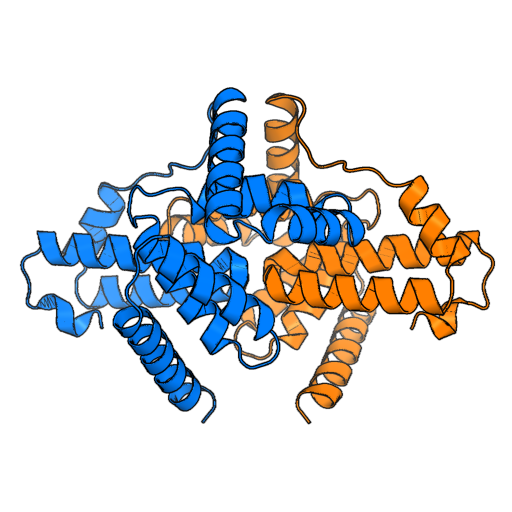N . LYS B 1 129 ? -11.758 11.375 11.07 1 94.81 129 LYS B N 1
ATOM 2412 C CA . LYS B 1 129 ? -12.68 12.039 10.156 1 94.81 129 LYS B CA 1
ATOM 2413 C C . LYS B 1 129 ? -11.938 12.633 8.961 1 94.81 129 LYS B C 1
ATOM 2415 O O . LYS B 1 129 ? -12.32 12.406 7.809 1 94.81 129 LYS B O 1
ATOM 2420 N N . ASP B 1 130 ? -10.938 13.359 9.227 1 95.69 130 ASP B N 1
ATOM 2421 C CA . ASP B 1 130 ? -10.133 13.969 8.172 1 95.69 130 ASP B CA 1
ATOM 2422 C C . ASP B 1 130 ? -9.391 12.914 7.367 1 95.69 130 ASP B C 1
ATOM 2424 O O . ASP B 1 130 ? -9.188 13.07 6.16 1 95.69 130 ASP B O 1
ATOM 2428 N N . THR B 1 131 ? -8.969 11.844 8.016 1 97.25 131 THR B N 1
ATOM 2429 C CA . THR B 1 131 ? -8.336 10.727 7.316 1 97.25 131 THR B CA 1
ATOM 2430 C C . THR B 1 131 ? -9.273 10.164 6.254 1 97.25 131 THR B C 1
ATOM 2432 O O . THR B 1 131 ? -8.859 9.906 5.121 1 97.25 131 THR B O 1
ATOM 2435 N N . GLU B 1 132 ? -10.539 9.977 6.559 1 96.81 132 GLU B N 1
ATOM 2436 C CA . GLU B 1 132 ? -11.5 9.445 5.594 1 96.81 132 GLU B CA 1
ATOM 2437 C C . GLU B 1 132 ? -11.719 10.422 4.441 1 96.81 132 GLU B C 1
ATOM 2439 O O . GLU B 1 132 ? -11.922 10 3.299 1 96.81 132 GLU B O 1
ATOM 2444 N N . LEU B 1 133 ? -11.695 11.68 4.766 1 96.38 133 LEU B N 1
ATOM 2445 C CA . LEU B 1 133 ? -11.812 12.68 3.711 1 96.38 133 LEU B CA 1
ATOM 2446 C C . LEU B 1 133 ? -10.633 12.602 2.752 1 96.38 133 LEU B C 1
ATOM 2448 O O . LEU B 1 133 ? -10.805 12.719 1.536 1 96.38 133 LEU B O 1
ATOM 2452 N N . VAL B 1 134 ? -9.422 12.422 3.242 1 96.38 134 VAL B N 1
ATOM 2453 C CA . VAL B 1 134 ? -8.219 12.227 2.436 1 96.38 134 VAL B CA 1
ATOM 2454 C C . VAL B 1 134 ? -8.375 11 1.549 1 96.38 134 VAL B C 1
ATOM 2456 O O . VAL B 1 134 ? -8.016 11.023 0.37 1 96.38 134 VAL B O 1
ATOM 2459 N N . MET B 1 135 ? -8.922 9.906 2.135 1 97 135 MET B N 1
ATOM 2460 C CA . MET B 1 135 ? -9.133 8.688 1.366 1 97 135 MET B CA 1
ATOM 2461 C C . MET B 1 135 ? -10.078 8.93 0.195 1 97 135 MET B C 1
ATOM 2463 O O . MET B 1 135 ? -9.812 8.484 -0.924 1 97 135 MET B O 1
ATOM 2467 N N . VAL B 1 136 ? -11.125 9.656 0.423 1 96.81 136 VAL B N 1
ATOM 2468 C CA . VAL B 1 136 ? -12.078 9.961 -0.635 1 96.81 136 VAL B CA 1
ATOM 2469 C C . VAL B 1 136 ? -11.383 10.727 -1.758 1 96.81 136 VAL B C 1
ATOM 2471 O O . VAL B 1 136 ? -11.508 10.375 -2.932 1 96.81 136 VAL B O 1
ATOM 2474 N N . ALA B 1 137 ? -10.641 11.719 -1.426 1 95.5 137 ALA B N 1
ATOM 2475 C CA . ALA B 1 137 ? -9.961 12.539 -2.422 1 95.5 137 ALA B CA 1
ATOM 2476 C C . ALA B 1 137 ? -8.914 11.727 -3.18 1 95.5 137 ALA B C 1
ATOM 2478 O O . ALA B 1 137 ? -8.836 11.805 -4.406 1 95.5 137 ALA B O 1
ATOM 2479 N N . ALA B 1 138 ? -8.125 10.969 -2.436 1 95.75 138 ALA B N 1
ATOM 2480 C CA . ALA B 1 138 ? -7.035 10.18 -3.014 1 95.75 138 ALA B CA 1
ATOM 2481 C C . ALA B 1 138 ? -7.574 9.109 -3.959 1 95.75 138 ALA B C 1
ATOM 2483 O O . ALA B 1 138 ? -6.93 8.773 -4.957 1 95.75 138 ALA B O 1
ATOM 2484 N N . LEU B 1 139 ? -8.711 8.586 -3.666 1 96.5 139 LEU B N 1
ATOM 2485 C CA . LEU B 1 139 ? -9.344 7.594 -4.527 1 96.5 139 LEU B CA 1
ATOM 2486 C C . LEU B 1 139 ? -9.977 8.258 -5.746 1 96.5 139 LEU B C 1
ATOM 2488 O O . LEU B 1 139 ? -9.844 7.758 -6.867 1 96.5 139 LEU B O 1
ATOM 2492 N N . LYS B 1 140 ? -10.578 9.352 -5.52 1 94.69 140 LYS B N 1
ATOM 2493 C CA . LYS B 1 140 ? -11.289 10.047 -6.586 1 94.69 140 LYS B CA 1
ATOM 2494 C C . LYS B 1 140 ? -10.352 10.422 -7.727 1 94.69 140 LYS B C 1
ATOM 2496 O O . LYS B 1 140 ? -10.711 10.305 -8.898 1 94.69 140 LYS B O 1
ATOM 2501 N N . VAL B 1 141 ? -9.18 10.812 -7.438 1 92.38 141 VAL B N 1
ATOM 2502 C CA . VAL B 1 141 ? -8.25 11.312 -8.445 1 92.38 141 VAL B CA 1
ATOM 2503 C C . VAL B 1 141 ? -7.797 10.156 -9.336 1 92.38 141 VAL B C 1
ATOM 2505 O O . VAL B 1 141 ? -7.234 10.383 -10.414 1 92.38 141 VAL B O 1
ATOM 2508 N N . GLN B 1 142 ? -7.98 8.961 -8.906 1 90.25 142 GLN B N 1
ATOM 2509 C CA . GLN B 1 142 ? -7.512 7.805 -9.664 1 90.25 142 GLN B CA 1
ATOM 2510 C C . GLN B 1 142 ? -8.5 7.434 -10.773 1 90.25 142 GLN B C 1
ATOM 2512 O O . GLN B 1 142 ? -8.203 6.574 -11.602 1 90.25 142 GLN B O 1
ATOM 2517 N N . GLY B 1 143 ? -9.734 7.969 -10.75 1 86.31 143 GLY B N 1
ATOM 2518 C CA . GLY B 1 143 ? -10.656 7.812 -11.859 1 86.31 143 GLY B CA 1
ATOM 2519 C C . GLY B 1 143 ? -11.656 6.691 -11.648 1 86.31 143 GLY B C 1
ATOM 2520 O O . GLY B 1 143 ? -11.867 6.242 -10.523 1 86.31 143 GLY B O 1
ATOM 2521 N N . GLY B 1 144 ? -12.234 6.27 -12.688 1 85.81 144 GLY B N 1
ATOM 2522 C CA . GLY B 1 144 ? -13.391 5.383 -12.65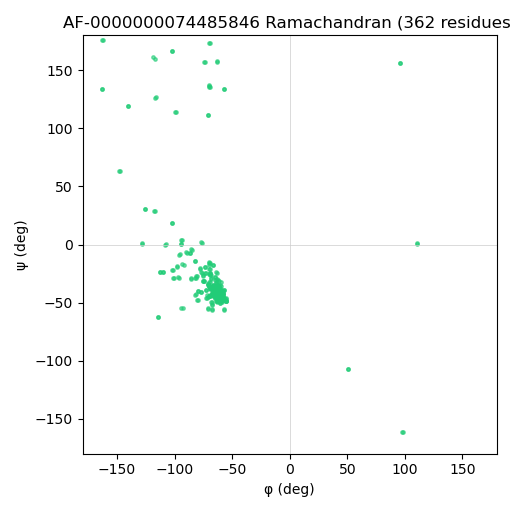6 1 85.81 144 GLY B CA 1
ATOM 2523 C C . GLY B 1 144 ? -13.039 3.957 -12.273 1 85.81 144 GLY B C 1
ATOM 2524 O O . GLY B 1 144 ? -13.898 3.195 -11.844 1 85.81 144 GLY B O 1
ATOM 2525 N N . ALA B 1 145 ? -11.82 3.631 -12.398 1 87 145 ALA B N 1
ATOM 2526 C CA . ALA B 1 145 ? -11.414 2.246 -12.172 1 87 145 ALA B CA 1
ATOM 2527 C C . ALA B 1 145 ? -11.586 1.854 -10.711 1 87 145 ALA B C 1
ATOM 2529 O O . ALA B 1 145 ? -11.648 0.667 -10.383 1 87 145 ALA B O 1
ATOM 2530 N N . VAL B 1 146 ? -11.711 2.867 -9.82 1 94.38 146 VAL B N 1
ATOM 2531 C CA . VAL B 1 146 ? -11.836 2.555 -8.406 1 94.38 146 VAL B CA 1
ATOM 2532 C C . VAL B 1 146 ? -13.086 3.221 -7.836 1 94.38 146 VAL B C 1
ATOM 2534 O O . VAL B 1 146 ? -13.109 3.615 -6.668 1 94.38 146 VAL B O 1
ATOM 2537 N N . SER B 1 147 ? -14.086 3.381 -8.664 1 94.5 147 SER B N 1
ATOM 2538 C CA . SER B 1 147 ? -15.305 4.098 -8.305 1 94.5 147 SER B CA 1
ATOM 2539 C C . SER B 1 147 ? -16.031 3.422 -7.145 1 94.5 147 SER B C 1
ATOM 2541 O O . SER B 1 147 ? -16.625 4.094 -6.305 1 94.5 147 SER B O 1
ATOM 2543 N N . LYS B 1 148 ? -16.031 2.09 -7.082 1 94.25 148 LYS B N 1
ATOM 2544 C CA . LYS B 1 148 ? -16.672 1.376 -5.984 1 94.25 148 LYS B CA 1
ATOM 2545 C C . LYS B 1 148 ? -16.016 1.718 -4.645 1 94.25 148 LYS B C 1
ATOM 2547 O O . LYS B 1 148 ? -16.719 1.891 -3.641 1 94.25 148 LYS B O 1
ATOM 2552 N N . GLN B 1 149 ? -14.758 1.813 -4.602 1 95.62 149 GLN B N 1
ATOM 2553 C CA . GLN B 1 149 ? -14.031 2.148 -3.377 1 95.62 149 GLN B CA 1
ATOM 2554 C C . GLN B 1 149 ? -14.258 3.605 -2.988 1 95.62 149 GLN B C 1
ATOM 2556 O O . GLN B 1 149 ? -14.305 3.936 -1.801 1 95.62 149 GLN B O 1
ATOM 2561 N N . VAL B 1 150 ? -14.367 4.5 -4.043 1 95.56 150 VAL B N 1
ATOM 2562 C CA . VAL B 1 150 ? -14.711 5.887 -3.752 1 95.56 150 VAL B CA 1
ATOM 2563 C C . VAL B 1 150 ? -16.047 5.941 -3.006 1 95.56 150 VAL B C 1
ATOM 2565 O O . VAL B 1 150 ? -16.156 6.621 -1.982 1 95.56 150 VAL B O 1
ATOM 2568 N N . GLU B 1 151 ? -16.984 5.215 -3.527 1 94.94 151 GLU B N 1
ATOM 2569 C CA . GLU B 1 151 ? -18.312 5.211 -2.926 1 94.94 151 GLU B CA 1
ATOM 2570 C C . GLU B 1 151 ? -18.266 4.668 -1.499 1 94.94 151 GLU B C 1
ATOM 2572 O O . GLU B 1 151 ? -18.922 5.207 -0.606 1 94.94 151 GLU B O 1
ATOM 2577 N N . SER B 1 152 ? -17.578 3.643 -1.288 1 94.38 152 SER B N 1
ATOM 2578 C CA . SER B 1 152 ? -17.453 3.059 0.044 1 94.38 152 SER B CA 1
ATOM 2579 C C . SER B 1 152 ? -16.859 4.059 1.034 1 94.38 152 SER B C 1
ATOM 2581 O O . SER B 1 152 ? -17.375 4.207 2.148 1 94.38 152 SER B O 1
ATOM 2583 N N . HIS B 1 153 ? -15.828 4.75 0.658 1 95.88 153 HIS B N 1
ATOM 2584 C CA . HIS B 1 153 ? -15.172 5.691 1.557 1 95.88 153 HIS B CA 1
ATOM 2585 C C . HIS B 1 153 ? -16 6.957 1.729 1 95.88 153 HIS B C 1
ATOM 2587 O O . HIS B 1 153 ? -15.961 7.59 2.787 1 95.88 153 HIS B O 1
ATOM 2593 N N . ARG B 1 154 ? -16.734 7.309 0.663 1 95.81 154 ARG B N 1
ATOM 2594 C CA . ARG B 1 154 ? -17.688 8.398 0.813 1 95.81 154 ARG B CA 1
ATOM 2595 C C . ARG B 1 154 ? -18.672 8.109 1.935 1 95.81 154 ARG B C 1
ATOM 2597 O O . ARG B 1 154 ? -18.891 8.945 2.818 1 95.81 154 ARG B O 1
ATOM 2604 N N . ARG B 1 155 ? -19.328 7.012 1.838 1 95.5 155 ARG B N 1
ATOM 2605 C CA . ARG B 1 155 ? -20.281 6.605 2.865 1 95.5 155 ARG B CA 1
ATOM 2606 C C . ARG B 1 155 ? -19.594 6.508 4.23 1 95.5 155 ARG B C 1
ATOM 2608 O O . ARG B 1 155 ? -20.188 6.902 5.242 1 95.5 155 ARG B O 1
ATOM 2615 N N . GLY B 1 156 ? -18.406 5.938 4.266 1 94.88 156 GLY B N 1
ATOM 2616 C CA . GLY B 1 156 ? -17.641 5.848 5.504 1 94.88 156 GLY B CA 1
ATOM 2617 C C . GLY B 1 156 ? -17.359 7.203 6.129 1 94.88 156 GLY B C 1
ATOM 2618 O O . GLY B 1 156 ? -17.484 7.367 7.344 1 94.88 156 GLY B O 1
ATOM 2619 N N . ALA B 1 157 ? -17 8.156 5.273 1 96 157 ALA B N 1
ATOM 2620 C CA . ALA B 1 157 ? -16.719 9.508 5.758 1 96 157 ALA B CA 1
ATOM 2621 C C . ALA B 1 157 ? -17.953 10.109 6.434 1 96 157 ALA B C 1
ATOM 2623 O O . ALA B 1 157 ? -17.844 10.695 7.512 1 96 157 ALA B O 1
ATOM 2624 N N . ILE B 1 158 ? -19.047 9.945 5.801 1 95.19 158 ILE B N 1
ATOM 2625 C CA . ILE B 1 158 ? -20.281 10.477 6.336 1 95.19 158 ILE B CA 1
ATOM 2626 C C . ILE B 1 158 ? -20.609 9.805 7.668 1 95.19 158 ILE B C 1
ATOM 2628 O O . ILE B 1 158 ? -20.984 10.469 8.633 1 95.19 158 ILE B O 1
ATOM 2632 N N . ARG B 1 159 ? -20.422 8.562 7.762 1 92.88 159 ARG B N 1
ATOM 2633 C CA . ARG B 1 159 ? -20.656 7.816 8.992 1 92.88 159 ARG B CA 1
ATOM 2634 C C . ARG B 1 159 ? -19.75 8.289 10.109 1 92.88 159 ARG B C 1
ATOM 2636 O O . ARG B 1 159 ? -20.125 8.266 11.289 1 92.88 159 ARG B O 1
ATOM 2643 N N . MET B 1 160 ? -18.578 8.75 9.758 1 92.56 160 MET B N 1
ATOM 2644 C CA . MET B 1 160 ? -17.594 9.195 10.742 1 92.56 160 MET B CA 1
ATOM 2645 C C . MET B 1 160 ? -17.844 10.648 11.141 1 92.56 160 MET B C 1
ATOM 2647 O O . MET B 1 160 ? -17.109 11.211 11.953 1 92.56 160 MET B O 1
ATOM 2651 N N . GLY B 1 161 ? -18.828 11.289 10.469 1 93.06 161 GLY B N 1
ATOM 2652 C CA . GLY B 1 161 ? -19.219 12.617 10.898 1 93.06 161 GLY B CA 1
ATOM 2653 C C . GLY B 1 161 ? -18.828 13.703 9.914 1 93.06 161 GLY B C 1
ATOM 2654 O O . GLY B 1 161 ? -19 14.898 10.195 1 93.06 161 GLY B O 1
ATOM 2655 N N . VAL B 1 162 ? -18.219 13.305 8.805 1 95.5 162 VAL B N 1
ATOM 2656 C CA . VAL B 1 162 ? -17.938 14.289 7.758 1 95.5 162 VAL B CA 1
ATOM 2657 C C . VAL B 1 162 ? -19.25 14.727 7.109 1 95.5 162 VAL B C 1
ATOM 2659 O O . VAL B 1 162 ? -20.109 13.898 6.82 1 95.5 162 VAL B O 1
ATOM 2662 N N . SER B 1 163 ? -19.391 16.016 6.898 1 96.56 163 SER B N 1
ATOM 2663 C CA . SER B 1 163 ? -20.609 16.484 6.266 1 96.56 163 SER B CA 1
ATOM 2664 C C . SER B 1 163 ? -20.625 16.172 4.773 1 96.56 163 SER B C 1
ATOM 2666 O O . SER B 1 163 ? -19.562 16.078 4.152 1 96.56 163 SER B O 1
ATOM 2668 N N . GLN B 1 164 ? -21.797 16.125 4.234 1 96.31 164 GLN B N 1
ATOM 2669 C CA . GLN B 1 164 ? -21.953 15.938 2.797 1 96.31 164 GLN B CA 1
ATOM 2670 C C . GLN B 1 164 ? -21.25 17.047 2.02 1 96.31 164 GLN B C 1
ATOM 2672 O O . GLN B 1 164 ? -20.625 16.797 0.989 1 96.31 164 GLN B O 1
ATOM 2677 N N . ALA B 1 165 ? -21.359 18.203 2.498 1 96.75 165 ALA B N 1
ATOM 2678 C CA . ALA B 1 165 ? -20.75 19.359 1.839 1 96.75 165 ALA B CA 1
ATOM 2679 C C . ALA B 1 165 ? -19.234 19.234 1.804 1 96.75 165 ALA B C 1
ATOM 2681 O O . ALA B 1 165 ? -18.594 19.578 0.801 1 96.75 165 ALA B O 1
ATOM 2682 N N . GLU B 1 166 ? -18.672 18.797 2.863 1 96.19 166 GLU B N 1
ATOM 2683 C CA . GLU B 1 166 ? -17.234 18.609 2.93 1 96.19 166 GLU B CA 1
ATOM 2684 C C . GLU B 1 166 ? -16.766 17.516 1.97 1 96.19 166 GLU B C 1
ATOM 2686 O O . GLU B 1 166 ? -15.727 17.656 1.322 1 96.19 166 GLU B O 1
ATOM 2691 N N . VAL B 1 167 ? -17.516 16.438 1.939 1 96.5 167 VAL B N 1
ATOM 2692 C CA . VAL B 1 167 ? -17.203 15.352 1.013 1 96.5 167 VAL B CA 1
ATOM 2693 C C . VAL B 1 167 ? -17.234 15.875 -0.422 1 96.5 167 VAL B C 1
ATOM 2695 O O . VAL B 1 167 ? -16.312 15.633 -1.202 1 96.5 167 VAL B O 1
ATOM 2698 N N . GLU B 1 168 ? -18.234 16.594 -0.726 1 95.19 168 GLU B N 1
ATOM 2699 C CA . GLU B 1 168 ? -18.391 17.125 -2.072 1 95.19 168 GLU B CA 1
ATOM 2700 C C . GLU B 1 168 ? -17.281 18.125 -2.402 1 95.19 168 GLU B C 1
ATOM 2702 O O . GLU B 1 168 ? -16.812 18.172 -3.541 1 95.19 168 GLU B O 1
ATOM 2707 N N . ALA B 1 169 ? -16.875 18.891 -1.464 1 94.62 169 ALA B N 1
ATOM 2708 C CA . ALA B 1 169 ? -15.766 19.844 -1.656 1 94.62 169 ALA B CA 1
ATOM 2709 C C . ALA B 1 169 ? -14.461 19.109 -1.953 1 94.62 169 ALA B C 1
ATOM 2711 O O . ALA B 1 169 ? -13.703 19.5 -2.842 1 94.62 169 ALA B O 1
ATOM 2712 N N . ALA B 1 170 ? -14.211 18.062 -1.202 1 93.75 170 ALA B N 1
ATOM 2713 C CA . ALA B 1 170 ? -13.016 17.25 -1.431 1 93.75 170 ALA B CA 1
ATOM 2714 C C . ALA B 1 170 ? -13.023 16.641 -2.83 1 93.75 170 ALA B C 1
ATOM 2716 O O . ALA B 1 170 ? -12 16.641 -3.516 1 93.75 170 ALA B O 1
ATOM 2717 N N . GLU B 1 171 ? -14.188 16.156 -3.211 1 92.94 171 GLU B N 1
ATOM 2718 C CA . GLU B 1 171 ? -14.328 15.578 -4.543 1 92.94 171 GLU B CA 1
ATOM 2719 C C . GLU B 1 171 ? -14.148 16.641 -5.629 1 92.94 171 GLU B C 1
ATOM 2721 O O . GLU B 1 171 ? -13.555 16.359 -6.672 1 92.94 171 GLU B O 1
ATOM 2726 N N . PHE B 1 172 ? -14.641 17.797 -5.379 1 91.25 172 PHE B N 1
ATOM 2727 C CA . PHE B 1 172 ? -14.5 18.891 -6.316 1 91.25 172 PHE B CA 1
ATOM 2728 C C . PHE B 1 172 ? -13.031 19.266 -6.496 1 91.25 172 PHE B C 1
ATOM 2730 O O . PHE B 1 172 ? -12.562 19.469 -7.621 1 91.25 172 PHE B O 1
ATOM 2737 N N . ILE B 1 173 ? -12.297 19.391 -5.461 1 89.69 173 ILE B N 1
ATOM 2738 C CA . ILE B 1 173 ? -10.867 19.703 -5.496 1 89.69 173 ILE B CA 1
ATOM 2739 C C . ILE B 1 173 ? -10.125 18.625 -6.277 1 89.69 173 ILE B C 1
ATOM 2741 O O . ILE B 1 173 ? -9.273 18.922 -7.113 1 89.69 173 ILE B O 1
ATOM 2745 N N . ALA B 1 174 ? -10.492 17.344 -5.965 1 89.94 174 ALA B N 1
ATOM 2746 C CA . ALA B 1 174 ? -9.883 16.219 -6.684 1 89.94 174 ALA B CA 1
ATOM 2747 C C . ALA B 1 174 ? -10.141 16.328 -8.18 1 89.94 174 ALA B C 1
ATOM 2749 O O . ALA B 1 174 ? -9.242 16.094 -8.992 1 89.94 174 ALA B O 1
ATOM 2750 N N . ASP B 1 175 ? -11.312 16.688 -8.531 1 87.81 175 ASP B N 1
ATOM 2751 C CA . ASP B 1 175 ? -11.672 16.828 -9.938 1 87.81 175 ASP B CA 1
ATOM 2752 C C . ASP B 1 175 ? -10.859 17.938 -10.602 1 87.81 175 ASP B C 1
ATOM 2754 O O . ASP B 1 175 ? -10.477 17.812 -11.766 1 87.81 175 ASP B O 1
ATOM 2758 N N . GLN B 1 176 ? -10.578 18.969 -9.875 1 85.56 176 GLN B N 1
ATOM 2759 C CA . GLN B 1 176 ? -9.797 20.078 -10.406 1 85.56 176 GLN B CA 1
ATOM 2760 C C . GLN B 1 176 ? -8.352 19.672 -10.648 1 85.56 176 GLN B C 1
ATOM 2762 O O . GLN B 1 176 ? -7.719 20.141 -11.609 1 85.56 176 GLN B O 1
ATOM 2767 N N . ILE B 1 177 ? -7.859 18.812 -9.875 1 80.31 177 ILE B N 1
ATOM 2768 C CA . ILE B 1 177 ? -6.484 18.344 -9.984 1 80.31 177 ILE B CA 1
ATOM 2769 C C . ILE B 1 177 ? -6.348 17.438 -11.203 1 80.31 177 ILE B C 1
ATOM 2771 O O . ILE B 1 177 ? -5.375 17.531 -11.953 1 80.31 177 ILE B O 1
ATOM 2775 N N . VAL B 1 178 ? -7.297 16.516 -11.336 1 74.88 178 VAL B N 1
ATOM 2776 C CA . VAL B 1 178 ? -7.27 15.562 -12.445 1 74.88 178 VAL B CA 1
ATOM 2777 C C . VAL B 1 178 ? -7.293 16.328 -13.773 1 74.88 178 VAL B C 1
ATOM 2779 O O . VAL B 1 178 ? -6.559 15.984 -14.703 1 74.88 178 VAL B O 1
ATOM 2782 N N . VAL B 1 179 ? -8.055 17.312 -13.758 1 65.19 179 VAL B N 1
ATOM 2783 C CA . VAL B 1 179 ? -8.172 18.094 -14.977 1 65.19 179 VAL B CA 1
ATOM 2784 C C . VAL B 1 179 ? -6.852 18.797 -15.266 1 65.19 179 VAL B C 1
ATOM 2786 O O . VAL B 1 179 ? -6.434 18.906 -16.422 1 65.19 179 VAL B O 1
ATOM 2789 N N . ARG B 1 180 ? -6.184 19.219 -14.281 1 59.31 180 ARG B N 1
ATOM 2790 C CA . ARG B 1 180 ? -4.949 19.984 -14.445 1 59.31 180 ARG B CA 1
ATOM 2791 C C . ARG B 1 180 ? -3.795 19.062 -14.852 1 59.31 180 ARG B C 1
ATOM 2793 O O . ARG B 1 180 ? -2.865 19.5 -15.531 1 59.31 180 ARG B O 1
ATOM 2800 N N . PHE B 1 181 ? -3.889 17.844 -14.469 1 57.62 181 PHE B N 1
ATOM 2801 C CA . PHE B 1 181 ? -2.721 17 -14.695 1 57.62 181 PHE B CA 1
ATOM 2802 C C . PHE B 1 181 ? -2.998 15.969 -15.781 1 57.62 181 PHE B C 1
ATOM 2804 O O . PHE B 1 181 ? -2.072 15.344 -16.297 1 57.62 181 PHE B O 1
ATOM 2811 N N . VAL B 1 182 ? -4.242 15.578 -16.078 1 47.81 182 VAL B N 1
ATOM 2812 C CA . VAL B 1 182 ? -4.539 14.758 -17.25 1 47.81 182 VAL B CA 1
ATOM 2813 C C . VAL B 1 182 ? -4.543 15.625 -18.5 1 47.81 182 VAL B C 1
ATOM 2815 O O . VAL B 1 182 ? -4.297 15.141 -19.609 1 47.81 182 VAL B O 1
ATOM 2818 N N . GLU B 1 183 ? -4.715 16.922 -18.375 1 36.5 183 GLU B N 1
ATOM 2819 C CA . GLU B 1 183 ? -4.609 17.781 -19.547 1 36.5 183 GLU B CA 1
ATOM 2820 C C . GLU B 1 183 ? -3.154 18.125 -19.859 1 36.5 183 GLU B C 1
ATOM 2822 O O . GLU B 1 183 ? -2.342 18.281 -18.953 1 36.5 183 GLU B O 1
#

Organism: Spizellomyces punctatus (strain DAOM BR117) (NCBI:txid645134)

Secondary structure (DSSP, 8-state):
-HHHHTTS-HHHHHHHHHHHHHHHHHTHHHH-HHHHHHHHHHHHHHHHHH-HHHHHHHHHH-----S-SSHHHHHHHHHHHHHHHHHHHGGGHHHHHHHHHHH-TTHHHHIIIIIIIIIIT--SSS-HHHHHHHHHHHHHTT-GGGHHHHHHHHHHHHHTT--HHHHHHHHHHHHHHHHHHH-/-HHHHTTS-HHHHHHHHHHHHHHHHHTHHHH-HHHHHHHHHHHHHHHHHH-HHHHHHHHHH-----S-SSHHHHHHHHHHHHHHHHHHHGGGHHHHHHHHHHH-TTHHHHIIIIIIIIIIT--SSS-HHHHHHHHHHHHHTT-GGGHHHHHHHHHHHHHTT--HHHHHHHHHHHHHHHHHHH-

Foldseek 3Di:
DLLVCLVDDLVSSLLVLLLVLLLLVLLCLPQNDVVSVVVNVVSLVVCCVRPVPSSVVNVVPDDDDLDDPDVVLQVQLLVLLLVLLCLLQPVCSVVVLVVQCVVDVCRSSCCSRPNRRRRQPPPPSHHNLRSLLSNLLSQLLVPDVRVVVNVSSLSSSVSVPDDPVSSVVSNVVSVVVSVVPVD/DLLVCLVDDLVSSLLVLLLVLLLLVLLCLPQNDVVSVVVNVVSLVVCCVRPVPSSVVNVVVDDDDLDDPDVVLQVQLLVLLLVLLCLLQPVCSVVVLVVQCVVDVCRSSCCSRPNRRRRQPPPPSHHNLRSLLSNLLSQLLVPDVRVVVNVSSLSSSVSVPNDPVSSVVSNVVSVVVSVVPVD

InterPro domains:
  IPR003779 Alkyl hydroperoxide reductase AhpD/CMD-like [PF02627] (118-174)
  IPR029032 AhpD-like [G3DSA:1.20.1290.10] (18-177)
  IPR029032 AhpD-like [SSF69118] (21-173)
  IPR052999 Peroxisomal Targeting Signal 1 Protein [PTHR28180] (6-174)